Protein AF-B1X4R6-F1 (afdb_monomer)

Solvent-accessible surface area (backbone atoms only — not comparable to full-atom values): 11797 Å² total; per-residue (Å²): 131,86,62,62,45,78,40,44,34,34,35,41,40,37,15,41,37,96,53,34,68,61,47,52,52,57,42,52,57,55,50,52,52,49,52,51,55,51,39,45,76,71,64,31,86,80,83,61,96,80,35,69,47,67,29,65,46,23,44,30,76,52,68,88,94,47,81,39,87,50,54,28,42,27,30,32,41,35,37,61,45,63,35,64,75,70,57,70,70,55,53,49,54,53,54,53,51,50,53,52,52,45,52,50,51,27,50,72,59,57,51,55,84,81,47,101,57,42,60,31,43,38,46,72,45,69,37,37,51,46,72,54,79,44,85,50,100,89,50,48,29,49,31,83,57,56,83,75,34,49,64,50,26,46,29,44,31,72,67,41,46,79,41,58,45,61,92,67,82,44,40,33,40,62,47,38,58,49,42,61,72,75,4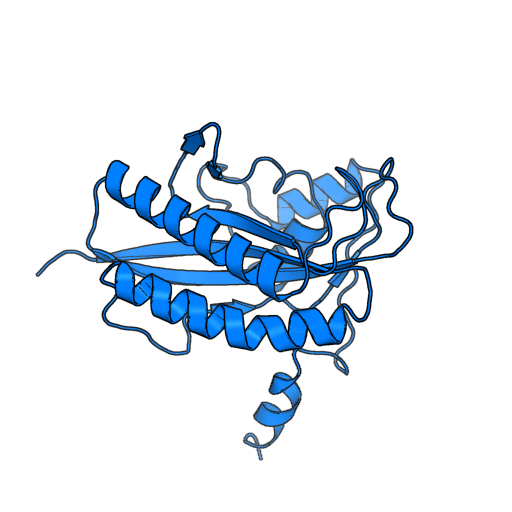5,95,59,75,78,49,39,72,52,59,86,94,55,51,65,77,66,64,66,69,68,62,77,80,78,125

Foldseek 3Di:
DFDKDKFKWKKKKKAWDDDQLVLVLVVVVVVLVLVVVLLVVLPQPDDDPPFKDKFFWWWFQADPPFPEDTTMTMIMIMGIGIDGDDDLVSLVVSVLVVVVSVVVSQVVLPFDCPDPRYGGRMDMDTQARGQRQDDDPRDGPNPPCCLQDLSNLVNVCRRPQQDQRRPPRDGSVVSNVVNVVPDPTDHIGGDDPVRGNPCVVVVVPPPD

Sequence (208 aa):
MTRCINFTLGISLGSNIDNPLQTLSGLRVLLSEELSSWSYSIGCNEWETKQLHWSPLFYTDPIPGTSCKYPYLNAIVIMIISEPLKSVSTQICQAENLLIRLRALESLFGRRRLSHWGSRTLDLDLLWYGSLQLNSPTLIIPHPSILKRSFVLGPLVAILPQFILPGKGKGVYKLLKTLLRTSSTSPPKPLHNSCKWPESVLLCTFCG

Secondary structure (DSSP, 8-state):
---EEEEEEEEEEEE-SS-HHHHHHHHHHHHHHHHHHHHHHTT-----TT-EEEPPPEEEPPPTTSS--SPEEEEEEEEEEEEE---HHHHHHHHHHHHHHHHHHHHHTT----STTS--S-EEEEEEETT--EE-SS-EES-GGGGG-HHHHHHHHHH-TTPBPTTT--BHHHHHHHHHHHS-PPPPEEPPGGGS-GGGGGGGGS--

Nearest PDB structures (foldseek):
  1cbk-assembly1_B  TM=7.558E-01  e=1.110E-12  Haemophilus influenzae
  4ad6-assembly1_A  TM=7.464E-01  e=3.920E-12  Staphylococcus aureus
  8sk1-assembly2_B  TM=7.559E-01  e=5.723E-12  Bacillus anthracis
  4cyu-assembly1_A  TM=7.420E-01  e=8.900E-12  Staphylococcus aureus
  4cyu-assembly2_B  TM=7.338E-01  e=1.220E-11  Staphylococcus aureus

Organism: Paulinella chromatophora (NCBI:txid39717)

InterPro domains:
  IPR000550 7,8-Dihydro-6-hydroxymethylpterin-pyrophosphokinase, HPPK [PF01288] (11-160)
  IPR000550 7,8-Dihydro-6-hydroxymethylpterin-pyrophosphokinase, HPPK [PS00794] (116-127)
  IPR000550 7,8-Dihydro-6-hydroxymethylpterin-pyrophosphokinase, HPPK [TIGR01498] (48-161)
  IPR000550 7,8-Dihydro-6-hydroxymethylpterin-pyrophosphokinase, HPPK [cd00483] (11-159)
  IPR035907 7,8-Dihydro-6-hydroxymethylpterin-pyrophosphokinase HPPK superfamily [G3DSA:3.30.70.560] (8-200)
  IPR035907 7,8-Dihydro-6-hydroxymethylpterin-pyrophosphokinase HPPK superfamily [SSF55083] (9-179)

Radius of gyration: 17.13 Å; Cα contacts (8 Å, |Δi|>4): 342; chains: 1; bounding box: 36×52×50 Å

Mean predicted aligned error: 7.31 Å

Structure (mmCIF, N/CA/C/O backbone):
data_AF-B1X4R6-F1
#
_entry.id   AF-B1X4R6-F1
#
loop_
_atom_site.group_PDB
_atom_site.id
_atom_site.type_symbol
_atom_site.label_atom_id
_atom_site.label_alt_id
_atom_site.label_comp_id
_atom_site.label_asym_id
_atom_site.label_entity_id
_atom_site.label_seq_id
_atom_site.pdbx_PDB_ins_code
_atom_site.Cartn_x
_atom_site.Cartn_y
_atom_site.Cartn_z
_atom_site.occupancy
_atom_site.B_iso_or_equiv
_atom_site.auth_seq_id
_atom_site.auth_comp_id
_atom_site.auth_asym_id
_atom_site.auth_atom_id
_atom_site.pdbx_PDB_model_num
ATOM 1 N N . MET A 1 1 ? -16.857 -4.620 28.257 1.00 51.81 1 MET A N 1
ATOM 2 C CA . MET A 1 1 ? -16.250 -5.114 27.002 1.00 51.81 1 MET A CA 1
ATOM 3 C C . MET A 1 1 ? -15.988 -3.918 26.107 1.00 51.81 1 MET A C 1
ATOM 5 O O . MET A 1 1 ? -16.928 -3.192 25.804 1.00 51.81 1 MET A O 1
ATOM 9 N N . THR A 1 2 ? -14.731 -3.654 25.758 1.00 61.56 2 THR A N 1
ATOM 10 C CA . THR A 1 2 ? -14.378 -2.568 24.834 1.00 61.56 2 THR A CA 1
ATOM 11 C C . THR A 1 2 ? -14.916 -2.912 23.448 1.00 61.56 2 THR A C 1
ATOM 13 O O . THR A 1 2 ? -14.666 -4.004 22.948 1.00 61.56 2 THR A O 1
ATOM 16 N N . ARG A 1 3 ? -15.701 -2.018 22.839 1.00 70.12 3 ARG A N 1
ATOM 17 C CA . ARG A 1 3 ? -16.269 -2.247 21.505 1.00 70.12 3 ARG A CA 1
ATOM 18 C C . ARG A 1 3 ? -15.160 -2.120 20.456 1.00 70.12 3 ARG A C 1
ATOM 20 O O . ARG A 1 3 ? -14.660 -1.017 20.234 1.00 70.12 3 ARG A O 1
ATOM 27 N N . CYS A 1 4 ? -14.794 -3.232 19.827 1.00 71.69 4 CYS A N 1
ATOM 28 C CA . CYS A 1 4 ? -13.907 -3.232 18.666 1.00 71.69 4 CYS A CA 1
ATOM 29 C C . CYS A 1 4 ? -14.671 -2.841 17.395 1.00 71.69 4 CYS A C 1
ATOM 31 O O . CYS A 1 4 ? -15.881 -3.065 17.279 1.00 71.69 4 CYS A O 1
ATOM 33 N N . ILE A 1 5 ? -13.955 -2.242 16.448 1.00 75.19 5 ILE A N 1
ATOM 34 C CA . ILE A 1 5 ? -14.431 -1.948 15.100 1.00 75.19 5 ILE A CA 1
ATOM 35 C C . ILE A 1 5 ? -13.550 -2.667 14.083 1.00 75.19 5 ILE A C 1
ATOM 37 O O . ILE A 1 5 ? -12.327 -2.669 14.201 1.00 75.19 5 ILE A O 1
ATOM 41 N N . ASN A 1 6 ? -14.189 -3.245 13.066 1.00 81.94 6 ASN A N 1
ATOM 42 C CA . ASN A 1 6 ? -13.486 -3.806 11.922 1.00 81.94 6 ASN A CA 1
ATOM 43 C C . ASN A 1 6 ? -13.332 -2.730 10.853 1.00 81.94 6 ASN A C 1
ATOM 45 O O . ASN A 1 6 ? -14.320 -2.127 10.424 1.00 81.94 6 ASN A O 1
ATOM 49 N N . PHE A 1 7 ? -12.113 -2.520 10.379 1.00 84.94 7 PHE A N 1
ATOM 50 C CA . PHE A 1 7 ? -11.859 -1.695 9.208 1.00 84.94 7 PHE A CA 1
ATOM 51 C C . PHE A 1 7 ? -10.728 -2.272 8.368 1.00 84.94 7 PHE A C 1
ATOM 53 O O . PHE A 1 7 ? -10.090 -3.255 8.733 1.00 84.94 7 PHE A O 1
ATOM 60 N N . THR A 1 8 ? -10.505 -1.680 7.199 1.00 90.50 8 THR A N 1
ATOM 61 C CA . THR A 1 8 ? -9.431 -2.104 6.303 1.00 90.50 8 THR A CA 1
ATOM 62 C C . THR A 1 8 ? -8.413 -1.001 6.116 1.00 90.50 8 THR A C 1
ATOM 64 O O . THR A 1 8 ? -8.763 0.181 6.113 1.00 90.50 8 THR A O 1
ATOM 67 N N . LEU A 1 9 ? -7.167 -1.387 5.887 1.00 93.25 9 LEU A N 1
ATOM 68 C CA . LEU A 1 9 ? -6.184 -0.534 5.233 1.00 93.25 9 LEU A CA 1
ATOM 69 C C . LEU A 1 9 ? -5.716 -1.188 3.936 1.00 93.25 9 LEU A C 1
ATOM 71 O O . LEU A 1 9 ? -5.849 -2.400 3.754 1.00 93.25 9 LEU A O 1
ATOM 75 N N . GLY A 1 10 ? -5.191 -0.374 3.029 1.00 95.25 10 GLY A N 1
ATOM 76 C CA . GLY A 1 10 ? -4.679 -0.837 1.746 1.00 95.25 10 GLY A CA 1
ATOM 77 C C . GLY A 1 10 ? -3.315 -0.251 1.459 1.00 95.25 10 GLY A C 1
ATOM 78 O O . GLY A 1 10 ? -3.113 0.949 1.642 1.00 95.25 10 GLY A O 1
ATOM 79 N N . ILE A 1 11 ? -2.400 -1.086 0.983 1.00 97.25 11 ILE A N 1
ATOM 80 C CA . ILE A 1 11 ? -1.043 -0.691 0.606 1.00 97.25 11 ILE A CA 1
ATOM 81 C C . ILE A 1 11 ? -0.807 -1.148 -0.831 1.00 97.25 11 ILE A C 1
ATOM 83 O O . ILE A 1 11 ? -1.032 -2.319 -1.147 1.00 97.25 11 ILE A O 1
ATOM 87 N N . SER A 1 12 ? -0.363 -0.245 -1.706 1.00 96.62 12 SER A N 1
ATOM 88 C CA . SER A 1 12 ? 0.166 -0.644 -3.016 1.00 96.62 12 SER A CA 1
ATOM 89 C C . SER A 1 12 ? 1.667 -0.843 -2.957 1.00 96.62 12 SER A C 1
ATOM 91 O O . SER A 1 12 ? 2.371 -0.093 -2.284 1.00 96.62 12 SER A O 1
ATOM 93 N N . LEU A 1 13 ? 2.132 -1.832 -3.711 1.00 95.56 13 LEU A N 1
ATOM 94 C CA . LEU A 1 13 ? 3.530 -2.197 -3.861 1.00 95.56 13 LEU A CA 1
ATOM 95 C C . LEU A 1 13 ? 3.902 -2.083 -5.338 1.00 95.56 13 LEU A C 1
ATOM 97 O O . LEU A 1 13 ? 3.149 -2.573 -6.183 1.00 95.56 13 LEU A O 1
ATOM 101 N N . GLY A 1 14 ? 5.055 -1.489 -5.636 1.00 94.19 14 GLY A N 1
ATOM 102 C CA . GLY A 1 14 ? 5.560 -1.334 -6.998 1.00 94.19 14 GLY A CA 1
ATOM 103 C C . GLY A 1 14 ? 7.073 -1.521 -7.093 1.00 94.19 14 GLY A C 1
ATOM 104 O O . GLY A 1 14 ? 7.816 -1.082 -6.219 1.00 94.19 14 GLY A O 1
ATOM 105 N N . SER A 1 15 ? 7.548 -2.163 -8.160 1.00 92.88 15 SER A N 1
ATOM 106 C CA . SER A 1 15 ? 8.981 -2.345 -8.441 1.00 92.88 15 SER A CA 1
ATOM 107 C C . SER A 1 15 ? 9.240 -2.438 -9.947 1.00 92.88 15 SER A C 1
ATOM 109 O O . SER A 1 15 ? 8.428 -3.027 -10.665 1.00 92.88 15 SER A O 1
ATOM 111 N N . ASN A 1 16 ? 10.340 -1.862 -10.449 1.00 90.69 16 ASN A N 1
ATOM 112 C CA . ASN A 1 16 ? 10.656 -1.890 -11.890 1.00 90.69 16 ASN A CA 1
ATOM 113 C C . ASN A 1 16 ? 12.142 -1.946 -12.283 1.00 90.69 16 ASN A C 1
ATOM 115 O O . ASN A 1 16 ? 12.442 -1.927 -13.476 1.00 90.69 16 ASN A O 1
ATOM 119 N N . ILE A 1 17 ? 13.072 -1.982 -11.330 1.00 86.19 17 ILE A N 1
ATOM 120 C CA . ILE A 1 17 ? 14.509 -2.155 -11.603 1.00 86.19 17 ILE A CA 1
ATOM 121 C C . ILE A 1 17 ? 15.081 -3.325 -10.816 1.00 86.19 17 ILE A C 1
ATOM 123 O O . ILE A 1 17 ? 14.439 -3.843 -9.903 1.00 86.19 17 ILE A O 1
ATOM 127 N N . ASP A 1 18 ? 16.286 -3.732 -11.208 1.00 86.69 18 ASP A N 1
ATOM 128 C CA . ASP A 1 18 ? 16.981 -4.918 -10.720 1.00 86.69 18 ASP A CA 1
ATOM 129 C C . ASP A 1 18 ? 16.169 -6.187 -11.029 1.00 86.69 18 ASP A C 1
ATOM 131 O O . ASP A 1 18 ? 16.019 -6.548 -12.197 1.00 86.69 18 ASP A O 1
ATOM 135 N N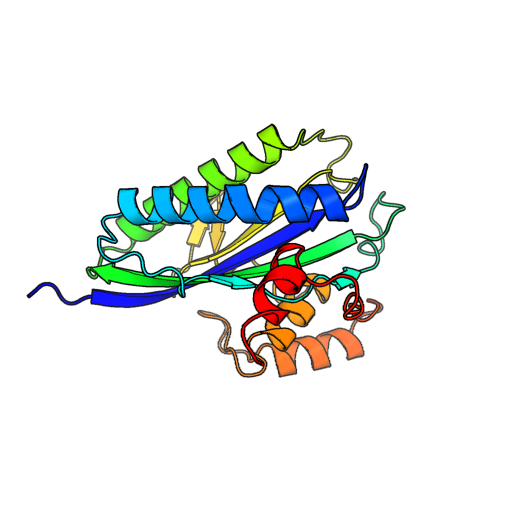 . ASN A 1 19 ? 15.597 -6.842 -10.017 1.00 88.88 19 ASN A N 1
ATOM 136 C CA . ASN A 1 19 ? 14.721 -7.998 -10.189 1.00 88.88 19 ASN A CA 1
ATOM 137 C C . ASN A 1 19 ? 13.383 -7.773 -9.460 1.00 88.88 19 ASN A C 1
ATOM 139 O O . ASN A 1 19 ? 13.236 -8.186 -8.307 1.00 88.88 19 ASN A O 1
ATOM 143 N N . PRO A 1 20 ? 12.385 -7.144 -10.113 1.00 90.94 20 PRO A N 1
ATOM 144 C CA . PRO A 1 20 ? 11.113 -6.804 -9.475 1.00 90.94 20 PRO A CA 1
ATOM 145 C C . PRO A 1 20 ? 10.365 -7.994 -8.872 1.00 90.94 20 PRO A C 1
ATOM 147 O O . PRO A 1 20 ? 9.744 -7.864 -7.818 1.00 90.94 20 PRO A O 1
ATOM 150 N N . 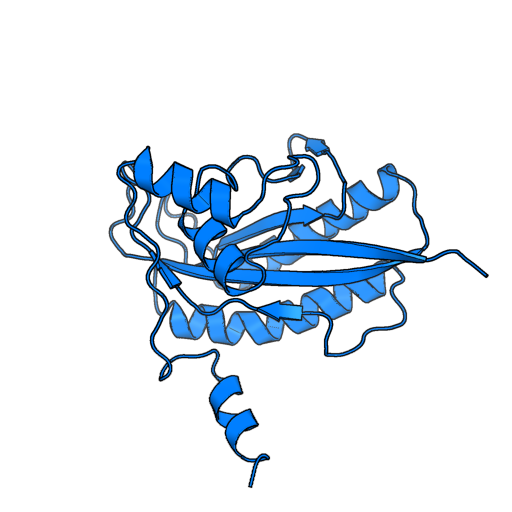LEU A 1 21 ? 10.431 -9.168 -9.511 1.00 90.38 21 LEU A N 1
ATOM 151 C CA . LEU A 1 21 ? 9.755 -10.366 -9.014 1.00 90.38 21 LEU A CA 1
ATOM 152 C C . LEU A 1 21 ? 10.397 -10.855 -7.714 1.00 90.38 21 LEU A C 1
ATOM 154 O O . LEU A 1 21 ? 9.684 -11.143 -6.753 1.00 90.38 21 LEU A O 1
ATOM 158 N N . GLN A 1 22 ? 11.729 -10.916 -7.666 1.00 89.06 22 GLN A N 1
ATOM 159 C CA . GLN A 1 22 ? 12.465 -11.287 -6.458 1.00 89.06 22 GLN A CA 1
ATOM 160 C C . GLN A 1 22 ? 12.264 -10.255 -5.344 1.00 89.06 22 GLN A C 1
ATOM 162 O O . GLN A 1 22 ? 11.996 -10.640 -4.207 1.00 89.06 22 GLN A O 1
ATOM 167 N N . THR A 1 23 ? 12.311 -8.961 -5.675 1.00 91.50 23 THR A N 1
ATOM 168 C CA . THR A 1 23 ? 12.069 -7.865 -4.729 1.00 91.50 23 THR A CA 1
ATOM 169 C C . THR A 1 23 ? 10.697 -7.980 -4.080 1.00 91.50 23 THR A C 1
ATOM 171 O O . THR A 1 23 ? 10.601 -8.020 -2.856 1.00 91.50 23 THR A O 1
ATOM 174 N N . LEU A 1 24 ? 9.629 -8.089 -4.878 1.00 92.38 24 LEU A N 1
ATOM 175 C CA . LEU A 1 24 ? 8.273 -8.188 -4.338 1.00 92.38 24 LEU A CA 1
ATOM 176 C C . LEU A 1 24 ? 8.066 -9.496 -3.566 1.00 92.38 24 LEU A C 1
ATOM 178 O O . LEU A 1 24 ? 7.422 -9.489 -2.520 1.00 92.38 24 LEU A O 1
ATOM 182 N N . SER A 1 25 ? 8.656 -10.601 -4.028 1.00 89.44 25 SER A N 1
ATOM 183 C CA . SER A 1 25 ? 8.591 -11.890 -3.330 1.00 89.44 25 SER A CA 1
ATOM 184 C C . SER A 1 25 ? 9.235 -11.841 -1.944 1.00 89.44 25 SER A C 1
ATOM 186 O O . SER A 1 25 ? 8.613 -12.278 -0.979 1.00 89.44 25 SER A O 1
ATOM 188 N N . GLY A 1 26 ? 10.438 -11.270 -1.824 1.00 90.31 26 GLY A N 1
ATOM 189 C CA . GLY A 1 26 ? 11.102 -11.085 -0.529 1.00 90.31 26 GLY A CA 1
ATOM 190 C C . GLY A 1 26 ? 10.369 -10.082 0.363 1.00 90.31 26 GLY A C 1
ATOM 191 O O . GLY A 1 26 ? 10.215 -10.303 1.562 1.00 90.31 26 GLY A O 1
ATOM 192 N N . LEU A 1 27 ? 9.844 -9.007 -0.230 1.00 93.81 27 LEU A N 1
ATOM 193 C CA . LEU A 1 27 ? 9.068 -8.004 0.491 1.00 93.81 27 LEU A CA 1
ATOM 194 C C . LEU A 1 27 ? 7.791 -8.571 1.098 1.00 93.81 27 LEU A C 1
ATOM 196 O O . LEU A 1 27 ? 7.414 -8.138 2.177 1.00 93.81 27 LEU A O 1
ATOM 200 N N . ARG A 1 28 ? 7.106 -9.508 0.436 1.00 91.62 28 ARG A N 1
ATOM 201 C CA . ARG A 1 28 ? 5.856 -10.086 0.953 1.00 91.62 28 ARG A CA 1
ATOM 202 C C . ARG A 1 28 ? 6.029 -10.651 2.363 1.00 91.62 28 ARG A C 1
ATOM 204 O O . ARG A 1 28 ? 5.176 -10.397 3.212 1.00 91.62 28 ARG A O 1
ATOM 211 N N . VAL A 1 29 ? 7.115 -11.385 2.600 1.00 89.56 29 VAL A N 1
ATOM 212 C CA . VAL A 1 29 ? 7.423 -11.989 3.905 1.00 89.56 29 VAL A CA 1
ATOM 213 C C . VAL A 1 29 ? 7.675 -10.887 4.934 1.00 89.56 29 VAL A C 1
ATOM 215 O O . VAL A 1 29 ? 6.935 -10.779 5.909 1.00 89.56 29 VAL A O 1
ATOM 218 N N . LEU A 1 30 ? 8.621 -9.988 4.645 1.00 93.12 30 LEU A N 1
ATOM 219 C CA . LEU A 1 30 ? 9.002 -8.904 5.557 1.00 93.12 30 LEU A CA 1
ATOM 220 C C . LEU A 1 30 ? 7.856 -7.923 5.839 1.00 93.12 30 LEU A C 1
ATOM 222 O O . LEU A 1 30 ? 7.682 -7.481 6.967 1.00 93.12 30 LEU A O 1
ATOM 226 N N . LEU A 1 31 ? 7.039 -7.593 4.837 1.00 94.88 31 LEU A N 1
ATOM 227 C CA . LEU A 1 31 ? 5.876 -6.725 5.016 1.00 94.88 31 LEU A CA 1
ATOM 228 C C . LEU A 1 31 ? 4.798 -7.410 5.859 1.00 94.88 31 LEU A C 1
ATOM 230 O O . LEU A 1 31 ? 4.129 -6.736 6.633 1.00 94.88 31 LEU A O 1
ATOM 234 N N . SER A 1 32 ? 4.622 -8.727 5.735 1.00 92.19 32 SER A N 1
ATOM 235 C CA . SER A 1 32 ? 3.659 -9.457 6.569 1.00 92.19 32 SER A CA 1
ATOM 236 C C . SER A 1 32 ? 4.078 -9.445 8.041 1.00 92.19 32 SER A C 1
ATOM 238 O O . SER A 1 32 ? 3.245 -9.185 8.910 1.00 92.19 32 SER A O 1
ATOM 240 N N . GLU A 1 33 ? 5.368 -9.653 8.316 1.00 91.62 33 GLU A N 1
ATOM 241 C CA . GLU A 1 33 ? 5.946 -9.544 9.662 1.00 91.62 33 GLU A CA 1
ATOM 242 C C . GLU A 1 33 ? 5.849 -8.113 10.206 1.00 91.62 33 GLU A C 1
ATOM 244 O O . GLU A 1 33 ? 5.425 -7.905 11.343 1.00 91.62 33 GLU A O 1
ATOM 249 N N . GLU A 1 34 ? 6.162 -7.113 9.380 1.00 94.25 34 GLU A N 1
ATOM 250 C CA . GLU A 1 34 ? 6.095 -5.704 9.770 1.00 94.25 34 GLU A CA 1
ATOM 251 C C . GLU A 1 34 ? 4.659 -5.265 10.078 1.00 94.25 34 GLU A C 1
ATOM 253 O O . GLU A 1 34 ? 4.431 -4.560 11.060 1.00 94.25 34 GLU A O 1
ATOM 258 N N . LEU A 1 35 ? 3.672 -5.706 9.288 1.00 93.06 35 LEU A N 1
ATOM 259 C CA . LEU A 1 35 ? 2.258 -5.425 9.549 1.00 93.06 35 LEU A CA 1
ATOM 260 C C . LEU A 1 35 ? 1.764 -6.104 10.829 1.00 93.06 35 LEU A C 1
ATOM 262 O O . LEU A 1 35 ? 0.988 -5.489 11.557 1.00 93.06 35 LEU A O 1
ATOM 266 N N . SER A 1 36 ? 2.247 -7.312 11.135 1.00 89.94 36 SER A N 1
ATOM 267 C CA . SER A 1 36 ? 1.957 -7.998 12.401 1.00 89.94 36 SER A CA 1
ATOM 268 C C . SER A 1 36 ? 2.567 -7.272 13.602 1.00 89.94 36 SER A C 1
ATOM 270 O O . SER A 1 36 ? 1.883 -6.978 14.585 1.00 89.94 36 SER A O 1
ATOM 272 N N . SER A 1 37 ? 3.841 -6.892 13.505 1.00 91.50 37 SER A N 1
ATOM 273 C CA . SER A 1 37 ? 4.532 -6.108 14.534 1.00 91.50 37 SER A CA 1
ATOM 274 C C . SER A 1 37 ? 3.850 -4.755 14.762 1.00 91.50 37 SER A C 1
ATOM 276 O O . SER A 1 37 ? 3.580 -4.349 15.898 1.00 91.50 37 SER A O 1
ATOM 278 N N . TRP A 1 38 ? 3.494 -4.065 13.678 1.00 92.88 38 TRP A N 1
ATOM 279 C CA . TRP A 1 38 ? 2.772 -2.802 13.735 1.00 92.88 38 TRP A CA 1
ATOM 280 C C . TRP A 1 38 ? 1.375 -2.964 14.349 1.00 92.88 38 TRP A C 1
ATOM 282 O O . TRP A 1 38 ? 1.026 -2.177 15.233 1.00 92.88 38 TRP A O 1
ATOM 292 N N . SER A 1 39 ? 0.600 -3.985 13.968 1.00 88.44 39 SER A N 1
ATOM 293 C CA . SER A 1 39 ? -0.742 -4.207 14.525 1.00 88.44 39 SER A CA 1
ATOM 294 C C . SER A 1 39 ? -0.692 -4.482 16.028 1.00 88.44 39 SER A C 1
ATOM 296 O O . SER A 1 39 ? -1.513 -3.963 16.788 1.00 88.44 39 SER A O 1
ATOM 298 N N . TYR A 1 40 ? 0.313 -5.233 16.483 1.00 87.19 40 TYR A N 1
ATOM 299 C CA . TYR A 1 40 ? 0.534 -5.466 17.907 1.00 87.19 40 TYR A CA 1
ATOM 300 C C . TYR A 1 40 ? 0.882 -4.165 18.643 1.00 87.19 40 TYR A C 1
ATOM 302 O O . TYR A 1 40 ? 0.322 -3.878 19.700 1.00 87.19 40 TYR A O 1
ATOM 310 N N . SER A 1 41 ? 1.730 -3.314 18.051 1.00 88.50 41 SER A N 1
ATOM 311 C CA . SER A 1 41 ? 2.115 -2.020 18.644 1.00 88.50 41 SER A CA 1
ATOM 312 C C . SER A 1 41 ? 0.943 -1.057 18.845 1.00 88.50 41 SER A C 1
ATOM 314 O O . SER A 1 41 ? 1.015 -0.147 19.669 1.00 88.50 41 SER A O 1
ATOM 316 N N . ILE A 1 42 ? -0.154 -1.275 18.118 1.00 85.31 42 ILE A N 1
ATOM 317 C CA . ILE A 1 42 ? -1.382 -0.506 18.265 1.00 85.31 42 ILE A CA 1
ATOM 318 C C . ILE A 1 42 ? -2.444 -1.230 19.105 1.00 85.31 42 ILE A C 1
ATOM 320 O O . ILE A 1 42 ? -3.567 -0.753 19.195 1.00 85.31 42 ILE A O 1
ATOM 324 N N . GLY A 1 43 ? -2.128 -2.347 19.759 1.00 79.25 43 GLY A N 1
ATOM 325 C CA . GLY A 1 43 ? -3.054 -3.054 20.650 1.00 79.25 43 GLY A CA 1
ATOM 326 C C . GLY A 1 43 ? -4.077 -3.940 19.936 1.00 79.25 43 GLY A C 1
ATOM 327 O O . GLY A 1 43 ? -5.132 -4.228 20.505 1.00 79.25 43 GLY A O 1
ATOM 328 N N . CYS A 1 44 ? -3.792 -4.370 18.702 1.00 75.19 44 CYS A N 1
ATOM 329 C CA . CYS A 1 44 ? -4.490 -5.506 18.100 1.00 75.19 44 CYS A CA 1
ATOM 330 C C . CYS A 1 44 ? -3.887 -6.7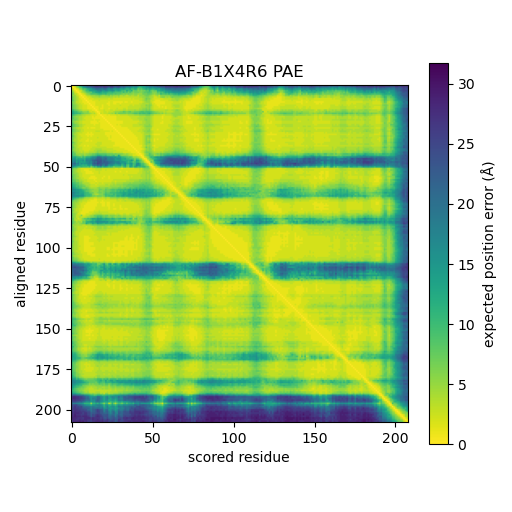91 18.685 1.00 75.19 44 CYS A C 1
ATOM 332 O O . CYS A 1 44 ? -2.823 -7.231 18.253 1.00 75.19 44 CYS A O 1
ATOM 334 N N . ASN A 1 45 ? -4.548 -7.367 19.692 1.00 65.31 45 ASN A N 1
ATOM 335 C CA . ASN A 1 45 ? -4.037 -8.533 20.427 1.00 65.31 45 ASN A CA 1
ATOM 336 C C . ASN A 1 45 ? -4.438 -9.880 19.794 1.00 65.31 45 ASN A C 1
ATOM 338 O O . ASN A 1 45 ? -3.924 -10.920 20.194 1.00 65.31 45 ASN A O 1
ATOM 342 N N . GLU A 1 46 ? -5.331 -9.863 18.801 1.00 62.00 46 GLU A N 1
ATOM 343 C CA . GLU A 1 46 ? -5.781 -11.038 18.049 1.00 62.00 46 GLU A CA 1
ATOM 344 C C . GLU A 1 46 ? -5.290 -10.927 16.595 1.00 62.00 46 GLU A C 1
ATOM 346 O O . GLU A 1 46 ? -5.974 -10.406 15.710 1.00 62.00 46 GLU A O 1
ATOM 351 N N . TRP A 1 47 ? -4.055 -11.371 16.348 1.00 57.28 47 TRP A N 1
ATOM 352 C CA . TRP A 1 47 ? -3.532 -11.546 14.992 1.00 57.28 47 TRP A CA 1
ATOM 353 C C . TRP A 1 47 ? -3.888 -12.946 14.495 1.00 57.28 47 TRP A C 1
ATOM 355 O O . TRP A 1 47 ? -3.273 -13.933 14.895 1.00 57.28 47 TRP A O 1
ATOM 365 N N . GLU A 1 48 ? -4.867 -13.043 13.599 1.00 55.31 48 GLU A N 1
ATOM 366 C CA . GLU A 1 48 ? -5.094 -14.271 12.840 1.00 55.31 48 GLU A CA 1
ATOM 367 C C . GLU A 1 48 ? -4.390 -14.172 11.482 1.00 55.31 48 GLU A C 1
ATOM 369 O O . GLU A 1 48 ? -4.520 -13.183 10.758 1.00 55.31 48 GLU A O 1
ATOM 374 N N . THR A 1 49 ? -3.692 -15.239 11.087 1.00 50.84 49 THR A N 1
ATOM 375 C CA . THR A 1 49 ? -2.919 -15.376 9.833 1.00 50.84 49 THR A CA 1
ATOM 376 C C . THR A 1 49 ? -3.716 -15.120 8.540 1.00 50.84 49 THR A C 1
ATOM 378 O O . THR A 1 49 ? -3.134 -15.061 7.459 1.00 50.84 49 THR A O 1
ATOM 381 N N . LYS A 1 50 ? -5.039 -14.927 8.624 1.00 58.38 50 LYS A N 1
ATOM 382 C CA . LYS A 1 50 ? -5.959 -14.661 7.504 1.00 58.38 50 LYS A CA 1
ATOM 383 C C . LYS A 1 50 ? -6.259 -13.175 7.251 1.00 58.38 50 LYS A C 1
ATOM 385 O O . LYS A 1 50 ? -7.083 -12.877 6.393 1.00 58.38 50 LYS A O 1
ATOM 390 N N . GLN A 1 51 ? -5.616 -12.243 7.956 1.00 76.69 51 GLN A N 1
ATOM 391 C CA . GLN A 1 51 ? -5.934 -10.809 7.856 1.00 76.69 51 GLN A CA 1
ATOM 392 C C . GLN A 1 51 ? -5.369 -10.100 6.609 1.00 76.69 51 GLN A C 1
ATOM 394 O O . GLN A 1 51 ? -5.813 -8.991 6.311 1.00 76.69 51 GLN A O 1
ATOM 399 N N . LEU A 1 52 ? -4.431 -10.708 5.866 1.00 89.50 52 LEU A N 1
ATOM 400 C CA . LEU A 1 52 ? -3.807 -10.114 4.674 1.00 89.50 52 LEU A CA 1
ATOM 401 C C . LEU A 1 52 ? -4.334 -10.727 3.371 1.00 89.50 52 LEU A C 1
ATOM 403 O O . LEU A 1 52 ? -4.124 -11.904 3.077 1.00 89.50 52 LEU A O 1
ATOM 407 N N . HIS A 1 53 ? -4.938 -9.893 2.531 1.00 89.94 53 HIS A N 1
ATOM 408 C CA . HIS A 1 53 ? -5.421 -10.257 1.203 1.00 89.94 53 HIS A CA 1
ATOM 409 C C . HIS A 1 53 ? -4.541 -9.619 0.135 1.00 89.94 53 HIS A C 1
ATOM 411 O O . HIS A 1 53 ? -4.526 -8.401 -0.031 1.00 89.94 53 HIS A O 1
ATOM 417 N N . TRP A 1 54 ? -3.822 -10.452 -0.608 1.00 92.31 54 TRP A N 1
ATOM 418 C CA . TRP A 1 54 ? -2.897 -10.015 -1.647 1.00 92.31 54 TRP A CA 1
ATOM 419 C C . TRP A 1 54 ? -3.516 -10.170 -3.033 1.00 92.31 54 TRP A C 1
ATOM 421 O O . TRP A 1 54 ? -4.070 -11.223 -3.353 1.00 92.31 54 TRP A O 1
ATOM 431 N N . SER A 1 55 ? -3.369 -9.161 -3.888 1.00 92.75 55 SER A N 1
ATOM 432 C CA . SER A 1 55 ? -3.698 -9.289 -5.309 1.00 92.75 55 SER A CA 1
ATOM 433 C C . SER A 1 55 ? -2.704 -10.216 -6.003 1.00 92.75 55 SER A C 1
ATOM 435 O O . SER A 1 55 ? -1.583 -10.389 -5.520 1.00 92.75 55 SER A O 1
ATOM 437 N N . PRO A 1 56 ? -3.029 -10.729 -7.198 1.00 91.56 56 PRO A N 1
ATOM 438 C CA . PRO A 1 56 ? -2.002 -11.146 -8.145 1.00 91.56 56 PRO A CA 1
ATOM 439 C C . PRO A 1 56 ? -0.993 -10.017 -8.408 1.00 91.56 56 PRO A C 1
ATOM 441 O O . PRO A 1 56 ? -1.289 -8.837 -8.188 1.00 91.56 56 PRO A O 1
ATOM 444 N N . LEU A 1 57 ? 0.183 -10.379 -8.916 1.00 92.88 57 LEU A N 1
ATOM 445 C CA . LEU A 1 57 ? 1.113 -9.415 -9.496 1.00 92.88 57 LEU A CA 1
ATOM 446 C C . LEU A 1 57 ? 0.586 -8.968 -10.863 1.00 92.88 57 LEU A C 1
ATOM 448 O O . LEU A 1 57 ? 0.047 -9.775 -11.621 1.00 92.88 57 LEU A O 1
ATOM 452 N N . PHE A 1 58 ? 0.759 -7.692 -11.188 1.00 93.19 58 PHE A N 1
ATOM 453 C CA . PHE A 1 58 ? 0.374 -7.118 -12.473 1.00 93.19 58 PHE A CA 1
ATOM 454 C C . PHE A 1 58 ? 1.567 -6.453 -13.144 1.00 93.19 58 PHE A C 1
ATOM 456 O O . PHE A 1 58 ? 2.242 -5.632 -12.528 1.00 93.19 58 PHE A O 1
ATOM 463 N N . TYR A 1 59 ? 1.763 -6.742 -14.429 1.00 93.00 59 TYR A N 1
ATOM 464 C CA . TYR A 1 59 ? 2.582 -5.916 -15.304 1.00 93.00 59 TYR A CA 1
ATOM 465 C C . TYR A 1 59 ? 1.827 -4.659 -15.701 1.00 93.00 59 TYR A C 1
ATOM 467 O O . TYR A 1 59 ? 0.673 -4.717 -16.144 1.00 93.00 59 TYR A O 1
ATOM 475 N N . THR A 1 60 ? 2.497 -3.520 -15.581 1.00 92.38 60 THR A N 1
ATOM 476 C CA . THR A 1 60 ? 1.922 -2.224 -15.936 1.00 92.38 60 THR A CA 1
ATOM 477 C C . THR A 1 60 ? 2.968 -1.331 -16.576 1.00 92.38 60 THR A C 1
ATOM 479 O O . THR A 1 60 ? 4.092 -1.236 -16.079 1.00 92.38 60 THR A O 1
ATOM 482 N N . ASP A 1 61 ? 2.580 -0.635 -17.637 1.00 90.38 61 ASP A N 1
ATOM 483 C CA . ASP A 1 61 ? 3.460 0.330 -18.287 1.00 90.38 61 ASP A CA 1
ATOM 484 C C . ASP A 1 61 ? 3.780 1.505 -17.344 1.00 90.38 61 ASP A C 1
ATOM 486 O O . ASP A 1 61 ? 2.972 1.834 -16.463 1.00 90.38 61 ASP A O 1
ATOM 490 N N . PRO A 1 62 ? 4.941 2.162 -17.513 1.00 86.75 62 PRO A N 1
ATOM 491 C CA . PRO A 1 62 ? 5.228 3.418 -16.836 1.00 86.75 62 PRO A CA 1
ATOM 492 C C . PRO A 1 62 ? 4.141 4.458 -17.100 1.00 86.75 62 PRO A C 1
ATOM 494 O O . PRO A 1 62 ? 3.523 4.487 -18.166 1.00 86.75 62 PRO A O 1
ATOM 497 N N . ILE A 1 63 ? 3.938 5.367 -16.145 1.00 83.19 63 ILE A N 1
ATOM 498 C CA . ILE A 1 63 ? 3.026 6.493 -16.355 1.00 83.19 63 ILE A CA 1
ATOM 499 C C . ILE A 1 63 ? 3.570 7.346 -17.520 1.00 83.19 63 ILE A C 1
ATOM 501 O O . ILE A 1 63 ? 4.748 7.727 -17.481 1.00 83.19 63 ILE A O 1
ATOM 505 N N . PRO A 1 64 ? 2.750 7.675 -18.538 1.00 79.81 64 PRO A N 1
ATOM 506 C CA . PRO A 1 64 ? 3.177 8.528 -19.643 1.00 79.81 64 PRO A CA 1
ATOM 507 C C . PRO A 1 64 ? 3.744 9.867 -19.153 1.00 79.81 64 PRO A C 1
ATOM 509 O O . PRO A 1 64 ? 3.196 10.479 -18.237 1.00 79.81 64 PRO A O 1
ATOM 512 N N . GLY A 1 65 ? 4.841 10.324 -19.763 1.00 78.88 65 GLY A N 1
ATOM 513 C CA . GLY A 1 65 ? 5.524 11.570 -19.382 1.00 78.88 65 GLY A CA 1
ATOM 514 C C . GLY A 1 65 ? 6.521 11.440 -18.224 1.00 78.88 65 GLY A C 1
ATOM 515 O O . GLY A 1 65 ? 7.112 12.438 -17.820 1.00 78.88 65 GLY A O 1
ATOM 516 N N . THR A 1 66 ? 6.742 10.232 -17.696 1.00 77.56 66 THR A N 1
ATOM 517 C CA . THR A 1 66 ? 7.819 9.968 -16.727 1.00 77.56 66 THR A CA 1
ATOM 518 C C . THR A 1 66 ? 9.135 9.616 -17.425 1.00 77.56 66 THR A C 1
ATOM 520 O O . THR A 1 66 ? 9.152 9.197 -18.580 1.00 77.56 66 THR A O 1
ATOM 523 N N . SER A 1 67 ? 10.260 9.756 -16.717 1.00 78.81 67 SER A N 1
ATOM 524 C CA . SER A 1 67 ? 11.587 9.341 -17.207 1.00 78.81 67 SER A CA 1
ATOM 525 C C . SER A 1 67 ? 11.795 7.819 -17.181 1.00 78.81 67 SER A C 1
ATOM 527 O O . SER A 1 67 ? 12.856 7.324 -17.568 1.00 78.81 67 SER A O 1
ATOM 529 N N . CYS A 1 68 ? 10.801 7.066 -16.705 1.00 76.81 68 CYS A N 1
ATOM 530 C CA . CYS A 1 68 ? 10.877 5.631 -16.520 1.00 76.81 68 CYS A CA 1
ATOM 531 C C . CYS A 1 68 ? 10.705 4.872 -17.844 1.00 76.81 68 CYS A C 1
ATOM 533 O O . CYS A 1 68 ? 9.690 5.003 -18.523 1.00 76.81 68 CYS A O 1
ATOM 535 N N . LYS A 1 69 ? 11.685 4.020 -18.170 1.00 75.88 69 LYS A N 1
ATOM 536 C CA . LYS A 1 69 ? 11.716 3.238 -19.418 1.00 75.88 69 LYS A CA 1
ATOM 537 C C . LYS A 1 69 ? 11.220 1.795 -19.279 1.00 75.88 69 LYS A C 1
ATOM 539 O O . LYS A 1 69 ? 10.936 1.169 -20.292 1.00 75.88 69 LYS A O 1
ATOM 544 N N . TYR A 1 70 ? 11.127 1.267 -18.056 1.00 85.12 70 TYR A N 1
ATOM 545 C CA . TYR A 1 70 ? 10.837 -0.150 -17.808 1.00 85.12 70 TYR A CA 1
ATOM 546 C C . TYR A 1 70 ? 9.471 -0.348 -17.149 1.00 85.12 70 TYR A C 1
ATOM 548 O O . TYR A 1 70 ? 9.136 0.422 -16.244 1.00 85.12 70 TYR A O 1
ATOM 556 N N . PRO A 1 71 ? 8.698 -1.369 -17.560 1.00 90.12 71 PRO A N 1
ATOM 557 C CA . PRO A 1 71 ? 7.417 -1.680 -16.940 1.00 90.12 71 PRO A CA 1
ATOM 558 C C . PRO A 1 71 ? 7.585 -2.047 -15.464 1.00 90.12 71 PRO A C 1
ATOM 560 O O . PRO A 1 71 ? 8.615 -2.569 -15.042 1.00 90.12 71 PRO A O 1
ATOM 563 N N . TYR A 1 72 ? 6.536 -1.792 -14.691 1.00 92.75 72 TYR A N 1
ATOM 564 C CA . TYR A 1 72 ? 6.468 -2.136 -13.277 1.00 92.75 72 TYR A CA 1
ATOM 565 C C . TYR A 1 72 ? 5.794 -3.491 -13.084 1.00 92.75 72 TYR A C 1
ATOM 567 O O . TYR A 1 72 ? 4.873 -3.851 -13.824 1.00 92.75 72 TYR A O 1
ATOM 575 N N . LEU A 1 73 ? 6.201 -4.188 -12.026 1.00 93.94 73 LEU A N 1
ATOM 576 C CA . LEU A 1 73 ? 5.325 -5.105 -11.314 1.00 93.94 73 LEU A CA 1
ATOM 577 C C . LEU A 1 73 ? 4.635 -4.346 -10.186 1.00 93.94 73 LEU A C 1
ATOM 579 O O . LEU A 1 73 ? 5.297 -3.689 -9.384 1.00 93.94 73 LEU A O 1
ATOM 583 N N . ASN A 1 74 ? 3.310 -4.451 -10.135 1.00 95.19 74 ASN A N 1
ATOM 584 C CA . ASN A 1 74 ? 2.479 -3.855 -9.099 1.00 95.19 74 ASN A CA 1
ATOM 585 C C . ASN A 1 74 ? 1.589 -4.900 -8.428 1.00 95.19 74 ASN A C 1
ATOM 587 O O . ASN A 1 74 ? 1.119 -5.844 -9.068 1.00 95.19 74 ASN A O 1
ATOM 591 N N . ALA A 1 75 ? 1.315 -4.695 -7.146 1.00 95.31 75 ALA A N 1
ATOM 592 C CA . ALA A 1 75 ? 0.318 -5.443 -6.394 1.00 95.31 75 ALA A CA 1
ATOM 593 C C . ALA A 1 75 ? -0.298 -4.576 -5.297 1.00 95.31 75 ALA A C 1
ATOM 595 O O . ALA A 1 75 ? 0.166 -3.471 -5.012 1.00 95.31 75 ALA A O 1
ATOM 596 N N . ILE A 1 76 ? -1.355 -5.093 -4.679 1.00 95.38 76 ILE A N 1
ATOM 597 C CA . ILE A 1 76 ? -1.962 -4.520 -3.485 1.00 95.38 76 ILE A CA 1
ATOM 598 C C . ILE A 1 76 ? -2.084 -5.588 -2.414 1.00 95.38 76 ILE A C 1
ATOM 600 O O . ILE A 1 76 ? -2.444 -6.730 -2.702 1.00 95.38 76 ILE A O 1
ATOM 604 N N . VAL A 1 77 ? -1.831 -5.177 -1.175 1.00 94.81 77 VAL A N 1
ATOM 605 C CA . VAL A 1 77 ? -2.245 -5.909 0.016 1.00 94.81 77 VAL A CA 1
ATOM 606 C C . VAL A 1 77 ? -3.321 -5.115 0.747 1.00 94.81 77 VAL A C 1
ATOM 608 O O . VAL A 1 77 ? -3.207 -3.902 0.939 1.00 94.81 77 VAL A O 1
ATOM 611 N N . ILE A 1 78 ? -4.389 -5.806 1.124 1.00 93.25 78 ILE A N 1
ATOM 612 C CA . ILE A 1 78 ? -5.439 -5.295 1.998 1.00 93.25 78 ILE A CA 1
ATOM 613 C C . ILE A 1 78 ? -5.297 -6.008 3.328 1.00 93.25 78 ILE A C 1
ATOM 615 O O . ILE A 1 78 ? -5.245 -7.235 3.362 1.00 93.25 78 ILE A O 1
ATOM 619 N N . MET A 1 79 ? -5.267 -5.238 4.407 1.00 91.25 79 MET A N 1
ATOM 620 C CA . MET A 1 79 ? -5.306 -5.779 5.755 1.00 91.25 79 MET A CA 1
ATOM 621 C C . MET A 1 79 ? -6.662 -5.479 6.386 1.00 91.25 79 MET A C 1
ATOM 623 O O . MET A 1 79 ? -7.114 -4.332 6.347 1.00 91.25 79 MET A O 1
ATOM 627 N N . ILE A 1 80 ? -7.297 -6.495 6.971 1.00 88.19 80 ILE A N 1
ATOM 628 C CA . ILE A 1 80 ? -8.459 -6.332 7.852 1.00 88.19 80 ILE A CA 1
ATOM 629 C C . ILE A 1 80 ? -7.945 -6.192 9.283 1.00 88.19 80 ILE A C 1
ATOM 631 O O . ILE A 1 80 ? -7.207 -7.046 9.762 1.00 88.19 80 ILE A O 1
ATOM 635 N N . ILE A 1 81 ? -8.340 -5.116 9.956 1.00 81.69 81 ILE A N 1
ATOM 636 C CA . ILE A 1 81 ? -7.961 -4.806 11.334 1.00 81.69 81 ILE A CA 1
ATOM 637 C C . ILE A 1 81 ? -9.217 -4.835 12.194 1.00 81.69 81 ILE A C 1
ATOM 639 O O . ILE A 1 81 ? -10.234 -4.250 11.817 1.00 81.69 81 ILE A O 1
ATOM 643 N N . SER A 1 82 ? -9.110 -5.478 13.353 1.00 80.81 82 SER A N 1
ATOM 644 C CA . SER A 1 82 ? -10.066 -5.376 14.452 1.00 80.81 82 SER A CA 1
ATOM 645 C C . SER A 1 82 ? -9.359 -4.712 15.627 1.00 80.81 82 SER A C 1
ATOM 647 O O . SER A 1 82 ? -8.445 -5.293 16.210 1.00 80.81 82 SER A O 1
ATOM 649 N N . GLU A 1 83 ? -9.743 -3.482 15.961 1.00 75.25 83 GLU A N 1
ATOM 650 C CA . GLU A 1 83 ? -9.173 -2.774 17.111 1.00 75.25 83 GLU A CA 1
ATOM 651 C C . GLU A 1 83 ? -10.237 -2.019 17.917 1.00 75.25 83 GLU A C 1
ATOM 653 O O . GLU A 1 83 ? -11.324 -1.734 17.399 1.00 75.25 83 GLU A O 1
ATOM 658 N N . PRO A 1 84 ? -9.950 -1.672 19.187 1.00 74.00 84 PRO A N 1
ATOM 659 C CA . PRO A 1 84 ? -10.803 -0.790 19.972 1.00 74.00 84 PRO A CA 1
ATOM 660 C C . PRO A 1 84 ? -11.107 0.519 19.245 1.00 74.00 84 PRO A C 1
ATOM 662 O O . PRO A 1 84 ? -10.229 1.097 18.604 1.00 74.00 84 PRO A O 1
ATOM 665 N N . LEU A 1 85 ? -12.329 1.030 19.408 1.00 70.88 85 LEU A N 1
ATOM 666 C CA . LEU A 1 85 ? -12.669 2.367 18.930 1.00 70.88 85 LEU A CA 1
ATOM 667 C C . LEU A 1 85 ? -11.721 3.408 19.553 1.00 70.88 85 LEU A C 1
ATOM 669 O O . LEU A 1 85 ? -11.666 3.561 20.774 1.00 70.88 85 LEU A O 1
ATOM 673 N N . LYS A 1 86 ? -10.994 4.131 18.702 1.00 80.75 86 LYS A N 1
ATOM 674 C CA . LYS A 1 86 ? -9.996 5.135 19.090 1.00 80.75 86 LYS A CA 1
ATOM 675 C C . LYS A 1 86 ? -10.344 6.513 18.553 1.00 80.75 86 LYS A C 1
ATOM 677 O O . LYS A 1 86 ? -11.058 6.645 17.556 1.00 80.75 86 LYS A O 1
ATOM 682 N N . SER A 1 87 ? -9.800 7.543 19.198 1.00 89.06 87 SER A N 1
ATOM 683 C CA . SER A 1 87 ? -9.919 8.917 18.714 1.00 89.06 87 SER A CA 1
ATOM 684 C C . SER A 1 87 ? -9.273 9.073 17.333 1.00 89.06 87 SER A C 1
ATOM 686 O O . SER A 1 87 ? -8.370 8.327 16.946 1.00 89.06 87 SER A O 1
ATOM 688 N N . VAL A 1 88 ? -9.713 10.092 16.594 1.00 90.88 88 VAL A N 1
ATOM 689 C CA . VAL A 1 88 ? -9.136 10.430 15.285 1.00 90.88 88 VAL A CA 1
ATOM 690 C C . VAL A 1 88 ? -7.645 10.763 15.402 1.00 90.88 88 VAL A C 1
ATOM 692 O O . VAL A 1 88 ? -6.866 10.357 14.547 1.00 90.88 88 VAL A O 1
ATOM 695 N N . SER A 1 89 ? -7.223 11.445 16.473 1.00 93.94 89 SER A N 1
ATOM 696 C CA . SER A 1 89 ? -5.808 11.762 16.699 1.00 93.94 89 SER A CA 1
ATOM 697 C C . SER A 1 89 ? -4.949 10.504 16.833 1.00 93.94 89 SER A C 1
ATOM 699 O O . SER A 1 89 ? -3.883 10.431 16.228 1.00 93.94 89 SER A O 1
ATOM 701 N N . THR A 1 90 ? -5.431 9.483 17.546 1.00 92.31 90 THR A N 1
ATOM 702 C CA . THR A 1 90 ? -4.732 8.199 17.649 1.00 92.31 90 THR A CA 1
ATOM 703 C C . THR A 1 90 ? -4.639 7.510 16.287 1.00 92.31 90 THR A C 1
ATOM 705 O O . THR A 1 90 ? -3.546 7.090 15.914 1.00 92.31 90 THR A O 1
ATOM 708 N N . GLN A 1 91 ? -5.723 7.483 15.502 1.00 91.94 91 GLN A N 1
ATOM 709 C CA . GLN A 1 91 ? -5.718 6.905 14.147 1.00 91.94 91 GLN A CA 1
ATOM 710 C C . GLN A 1 91 ? -4.693 7.581 13.224 1.00 91.94 91 GLN A C 1
ATOM 712 O O . GLN A 1 91 ? -4.000 6.901 12.468 1.00 91.94 91 GLN A O 1
ATOM 717 N N . ILE A 1 92 ? -4.548 8.907 13.316 1.00 94.88 92 ILE A N 1
ATOM 718 C CA . ILE A 1 92 ? -3.528 9.656 12.567 1.00 94.88 92 ILE A CA 1
ATOM 719 C C . ILE A 1 92 ? -2.125 9.192 12.968 1.00 94.88 92 ILE A C 1
ATOM 721 O O . ILE A 1 92 ? -1.350 8.802 12.095 1.00 94.88 92 ILE A O 1
ATOM 725 N N . CYS A 1 93 ? -1.813 9.148 14.268 1.00 94.94 93 CYS A N 1
ATOM 726 C CA . CYS A 1 93 ? -0.499 8.701 14.740 1.00 94.94 93 CYS A CA 1
ATOM 727 C C . CYS A 1 93 ? -0.184 7.258 14.315 1.00 94.94 93 CYS A C 1
ATOM 729 O O . CYS A 1 93 ? 0.950 6.955 13.946 1.00 94.94 93 CYS A O 1
ATOM 731 N N . GLN A 1 94 ? -1.177 6.365 14.329 1.00 93.81 94 GLN A N 1
ATOM 732 C CA . GLN A 1 94 ? -1.017 4.973 13.893 1.00 93.81 94 GLN A CA 1
ATOM 733 C C . GLN A 1 94 ? -0.715 4.876 12.390 1.00 93.81 94 GLN A C 1
ATOM 735 O O . GLN A 1 94 ? 0.180 4.125 11.994 1.00 93.81 94 GLN A O 1
ATOM 740 N N . ALA A 1 95 ? -1.429 5.643 11.559 1.00 95.19 95 ALA A N 1
ATOM 741 C CA . ALA A 1 95 ? -1.221 5.683 10.113 1.00 95.19 95 ALA A CA 1
ATOM 742 C C . ALA A 1 95 ? 0.137 6.304 9.738 1.00 95.19 95 ALA A C 1
ATOM 744 O O . ALA A 1 95 ? 0.830 5.796 8.855 1.00 95.19 95 ALA A O 1
ATOM 745 N N . GLU A 1 96 ? 0.560 7.362 10.433 1.00 96.56 96 GLU A N 1
ATOM 746 C CA . GLU A 1 96 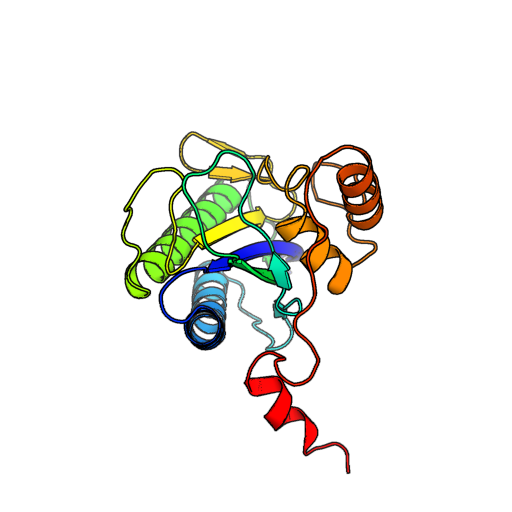? 1.888 7.959 10.252 1.00 96.56 96 GLU A CA 1
ATOM 747 C C . GLU A 1 96 ? 3.008 7.017 10.712 1.00 96.56 96 GLU A C 1
ATOM 749 O O . GLU A 1 96 ? 4.025 6.893 10.027 1.00 96.56 96 GLU A O 1
ATOM 754 N N . ASN A 1 97 ? 2.813 6.291 11.819 1.00 96.44 97 ASN A N 1
ATOM 755 C CA . ASN A 1 97 ? 3.757 5.265 12.258 1.00 96.44 97 ASN A CA 1
ATOM 756 C C . ASN A 1 97 ? 3.905 4.146 11.217 1.00 96.44 97 ASN A C 1
ATOM 758 O O . ASN A 1 97 ? 5.029 3.751 10.903 1.00 96.44 97 ASN A O 1
ATOM 762 N N . LEU A 1 98 ? 2.795 3.686 10.628 1.00 96.69 98 LEU A N 1
ATOM 763 C CA . LEU A 1 98 ? 2.833 2.710 9.540 1.00 96.69 98 LEU A CA 1
ATOM 764 C C . LEU A 1 98 ? 3.610 3.252 8.337 1.00 96.69 98 LEU A C 1
ATOM 766 O O . LEU A 1 98 ? 4.474 2.564 7.805 1.00 96.69 98 LEU A O 1
ATOM 770 N N . LEU A 1 99 ? 3.369 4.504 7.937 1.00 97.31 99 LEU A N 1
ATOM 771 C CA . LEU A 1 99 ? 4.101 5.132 6.835 1.00 97.31 99 LEU A CA 1
ATOM 772 C C . LEU A 1 99 ? 5.619 5.159 7.080 1.00 97.31 99 LEU A C 1
ATOM 774 O O . LEU A 1 99 ? 6.393 4.937 6.148 1.00 97.31 99 LEU A O 1
ATOM 778 N N . ILE A 1 100 ? 6.057 5.419 8.316 1.00 96.94 100 ILE A N 1
ATOM 779 C CA . ILE A 1 100 ? 7.480 5.386 8.690 1.00 96.94 100 ILE A CA 1
ATOM 780 C C . ILE A 1 100 ? 8.055 3.978 8.497 1.00 96.94 100 ILE A C 1
ATOM 782 O O . ILE A 1 100 ? 9.115 3.833 7.888 1.00 96.94 100 ILE A O 1
ATOM 786 N N . ARG A 1 101 ? 7.339 2.944 8.948 1.00 97.38 101 ARG A N 1
ATOM 787 C CA . ARG A 1 101 ? 7.743 1.536 8.800 1.00 97.38 101 ARG A CA 1
ATOM 788 C C . ARG A 1 101 ? 7.819 1.105 7.334 1.00 97.38 101 ARG A C 1
ATOM 790 O O . ARG A 1 101 ? 8.813 0.517 6.917 1.00 97.38 101 ARG A O 1
ATOM 797 N N . LEU A 1 102 ? 6.839 1.494 6.515 1.00 96.94 102 LEU A N 1
ATOM 798 C CA . LEU A 1 102 ? 6.868 1.244 5.067 1.00 96.94 102 LEU A CA 1
ATOM 799 C C . LEU A 1 102 ? 8.090 1.899 4.408 1.00 96.94 102 LEU A C 1
ATOM 801 O O . LEU A 1 102 ? 8.786 1.258 3.627 1.00 96.94 102 LEU A O 1
ATOM 805 N N . ARG A 1 103 ? 8.412 3.148 4.766 1.00 95.19 103 ARG A N 1
ATOM 806 C CA . ARG A 1 103 ? 9.613 3.838 4.260 1.00 95.19 103 ARG A CA 1
ATOM 807 C C . ARG A 1 103 ? 10.914 3.163 4.699 1.00 95.19 103 ARG A C 1
ATOM 809 O O . ARG A 1 103 ? 11.880 3.171 3.936 1.00 95.19 103 ARG A O 1
ATOM 816 N N . ALA A 1 104 ? 10.950 2.586 5.900 1.00 95.31 104 ALA A N 1
ATOM 817 C CA . ALA A 1 104 ? 12.094 1.810 6.372 1.00 95.31 104 ALA A CA 1
ATOM 818 C C . ALA A 1 104 ? 12.294 0.542 5.526 1.00 95.31 104 ALA A C 1
ATOM 820 O O . ALA A 1 104 ? 13.417 0.275 5.098 1.00 95.31 104 ALA A O 1
ATOM 821 N N . LEU A 1 105 ? 11.210 -0.168 5.186 1.00 95.19 105 LEU A N 1
ATOM 822 C CA . LEU A 1 105 ? 11.260 -1.290 4.242 1.00 95.19 105 LEU A CA 1
ATOM 823 C C . LEU A 1 105 ? 11.748 -0.842 2.859 1.00 95.19 105 LEU A C 1
ATOM 825 O O . LEU A 1 105 ? 12.654 -1.460 2.311 1.00 95.19 105 LEU A O 1
ATOM 829 N N . GLU A 1 106 ? 11.244 0.265 2.305 1.00 94.56 106 GLU A N 1
ATOM 830 C CA . GLU A 1 106 ? 11.769 0.791 1.032 1.00 94.56 106 GLU A CA 1
ATOM 831 C C . GLU A 1 106 ? 13.289 1.032 1.097 1.00 94.56 106 GLU A C 1
ATOM 833 O O . GLU A 1 106 ? 14.020 0.690 0.165 1.00 94.56 106 GLU A O 1
ATOM 838 N N . SER A 1 107 ? 13.783 1.598 2.204 1.00 91.44 107 SER A N 1
ATOM 839 C CA . SER A 1 107 ? 15.216 1.829 2.413 1.00 91.44 107 SER A CA 1
ATOM 840 C C . SER A 1 107 ? 16.015 0.525 2.477 1.00 91.44 107 SER A C 1
ATOM 842 O O . SER A 1 107 ? 17.101 0.461 1.902 1.00 91.44 107 SER A O 1
ATOM 844 N N . LEU A 1 108 ? 15.481 -0.510 3.132 1.00 91.62 108 LEU A N 1
ATOM 845 C CA . LEU A 1 108 ? 16.104 -1.834 3.227 1.00 91.62 108 LEU A CA 1
ATOM 846 C C . LEU A 1 108 ? 16.263 -2.490 1.850 1.00 91.62 108 LEU A C 1
ATOM 848 O O . LEU A 1 108 ? 17.310 -3.057 1.552 1.00 91.62 108 LEU A O 1
ATOM 852 N N . PHE A 1 109 ? 15.266 -2.339 0.976 1.00 90.25 109 PHE A N 1
ATOM 853 C CA . PHE A 1 109 ? 15.315 -2.806 -0.415 1.00 90.25 109 PHE A CA 1
ATOM 854 C C . PHE A 1 109 ? 16.124 -1.882 -1.339 1.00 90.25 109 PHE A C 1
ATOM 856 O O . PHE A 1 109 ? 16.034 -1.972 -2.561 1.00 90.25 109 PHE A O 1
ATOM 863 N N . GLY A 1 110 ? 16.935 -0.987 -0.772 1.00 82.75 110 GLY A N 1
ATOM 864 C CA . GLY A 1 110 ? 17.904 -0.204 -1.522 1.00 82.75 110 GLY A CA 1
ATOM 865 C C . GLY A 1 110 ? 17.286 0.934 -2.323 1.00 82.75 110 GLY A C 1
ATOM 866 O O . GLY A 1 110 ? 17.780 1.235 -3.408 1.00 82.75 110 GLY A O 1
ATOM 867 N N . ARG A 1 111 ? 16.228 1.590 -1.818 1.00 70.81 111 ARG A N 1
ATOM 868 C CA . ARG A 1 111 ? 15.627 2.773 -2.461 1.00 70.81 111 ARG A CA 1
ATOM 869 C C . ARG A 1 111 ? 16.684 3.832 -2.812 1.00 70.81 111 ARG A C 1
ATOM 871 O O . ARG A 1 111 ? 17.025 4.697 -2.009 1.00 70.81 111 ARG A O 1
ATOM 878 N N . ARG A 1 112 ? 17.128 3.830 -4.070 1.00 64.12 112 ARG A N 1
ATOM 879 C CA . ARG A 1 112 ? 17.959 4.876 -4.680 1.00 64.12 112 ARG A CA 1
ATOM 880 C C . ARG A 1 112 ? 17.035 5.897 -5.342 1.00 64.12 112 ARG A C 1
ATOM 882 O O . ARG A 1 112 ? 16.405 5.600 -6.354 1.00 64.12 112 ARG A O 1
ATOM 889 N N . ARG A 1 113 ? 16.919 7.114 -4.796 1.00 56.34 113 ARG A N 1
ATOM 890 C CA . ARG A 1 113 ? 16.201 8.212 -5.476 1.00 56.34 113 ARG A CA 1
ATOM 891 C C . ARG A 1 113 ? 17.047 8.729 -6.643 1.00 56.34 113 ARG A C 1
ATOM 893 O O . ARG A 1 113 ? 17.747 9.721 -6.503 1.00 56.34 113 ARG A O 1
ATOM 900 N N . LEU A 1 114 ? 16.977 8.054 -7.790 1.00 58.66 114 LEU A N 1
ATOM 901 C CA . LEU A 1 114 ? 17.685 8.477 -9.005 1.00 58.66 114 LEU A CA 1
ATOM 902 C C . LEU A 1 114 ? 17.006 9.687 -9.681 1.00 58.66 114 LEU A C 1
ATOM 904 O O . LEU A 1 114 ? 17.676 10.483 -10.325 1.00 58.66 114 LEU A O 1
ATOM 908 N N . SER A 1 115 ? 15.684 9.853 -9.529 1.00 58.06 115 SER A N 1
ATOM 909 C CA . SER A 1 115 ? 14.929 11.065 -9.904 1.00 58.06 115 SER A CA 1
ATOM 910 C C . SER A 1 115 ? 13.513 11.060 -9.300 1.00 58.06 115 SER A C 1
ATOM 912 O O . SER A 1 115 ? 13.029 10.022 -8.845 1.00 58.06 115 SER A O 1
ATOM 914 N N . HIS A 1 116 ? 12.827 12.214 -9.292 1.00 52.97 116 HIS A N 1
ATOM 915 C CA . HIS A 1 116 ? 11.502 12.395 -8.666 1.00 52.97 116 HIS A CA 1
ATOM 916 C C . HIS A 1 116 ? 10.410 11.459 -9.247 1.00 52.97 116 HIS A C 1
ATOM 918 O O . HIS A 1 116 ? 9.522 11.026 -8.514 1.00 52.97 116 HIS A O 1
ATOM 924 N N . TRP A 1 117 ? 10.553 11.039 -10.512 1.00 59.06 117 TRP A N 1
ATOM 925 C CA . TRP A 1 117 ? 9.643 10.135 -11.242 1.00 59.06 117 TRP A CA 1
ATOM 926 C C . TRP A 1 117 ? 10.376 8.965 -11.920 1.00 59.06 117 TRP A C 1
ATOM 928 O O . TRP A 1 117 ? 9.922 8.432 -12.932 1.00 59.06 117 TRP A O 1
ATOM 938 N N . GLY A 1 118 ? 11.547 8.612 -11.391 1.00 61.25 118 GLY A N 1
ATOM 939 C CA . GLY A 1 118 ? 12.396 7.571 -11.952 1.00 61.25 118 GLY A CA 1
ATOM 940 C C . GLY A 1 118 ? 12.045 6.174 -11.468 1.00 61.25 118 GLY A C 1
ATOM 941 O O . GLY A 1 118 ? 11.190 5.974 -10.602 1.00 61.25 118 GLY A O 1
ATOM 942 N N . SER A 1 119 ? 12.781 5.213 -12.013 1.00 72.56 119 SER A N 1
ATOM 943 C CA . SER A 1 119 ? 12.748 3.830 -11.569 1.00 72.56 119 SER A CA 1
ATOM 944 C C . SER A 1 119 ? 13.051 3.673 -10.079 1.00 72.56 119 SER A C 1
ATOM 946 O O . SER A 1 119 ? 13.844 4.426 -9.509 1.00 72.56 119 SER A O 1
ATOM 948 N N . ARG A 1 120 ? 12.416 2.679 -9.456 1.00 78.69 120 ARG A N 1
ATOM 949 C CA . ARG A 1 120 ? 12.534 2.357 -8.034 1.00 78.69 120 ARG A CA 1
ATOM 950 C C . ARG A 1 120 ? 12.656 0.854 -7.857 1.00 78.69 120 ARG A C 1
ATOM 952 O O . ARG A 1 120 ? 11.889 0.085 -8.435 1.00 78.69 120 ARG A O 1
ATOM 959 N N . THR A 1 121 ? 13.602 0.454 -7.015 1.00 86.12 121 THR A N 1
ATOM 960 C CA . THR A 1 121 ? 13.721 -0.939 -6.583 1.00 86.12 121 THR A CA 1
ATOM 961 C C . THR A 1 121 ? 12.471 -1.344 -5.808 1.00 86.12 121 THR A C 1
ATOM 963 O O . THR A 1 121 ? 11.935 -2.419 -6.051 1.00 86.12 121 THR A O 1
ATOM 966 N N . LEU A 1 122 ? 11.933 -0.451 -4.969 1.00 91.62 122 LEU A N 1
ATOM 967 C CA . LEU A 1 122 ? 10.660 -0.634 -4.282 1.00 91.62 122 LEU A CA 1
ATOM 968 C C . LEU A 1 122 ? 9.953 0.708 -4.021 1.00 91.62 122 LEU A C 1
ATOM 970 O O . LEU A 1 122 ? 10.607 1.700 -3.688 1.00 91.62 122 LEU A O 1
ATOM 974 N N . ASP A 1 123 ? 8.630 0.717 -4.165 1.00 93.25 123 ASP A N 1
ATOM 975 C CA . ASP A 1 123 ? 7.716 1.809 -3.820 1.00 93.25 123 ASP A CA 1
ATOM 976 C C . ASP A 1 123 ? 6.531 1.239 -3.021 1.00 93.25 123 ASP A C 1
ATOM 978 O O . ASP A 1 123 ? 5.894 0.275 -3.463 1.00 93.25 123 ASP A O 1
ATOM 982 N N . LEU A 1 124 ? 6.263 1.803 -1.840 1.00 95.94 124 LEU A N 1
ATOM 983 C CA . LEU A 1 124 ? 5.163 1.412 -0.953 1.00 95.94 124 LEU A CA 1
ATOM 984 C C . LEU A 1 124 ? 4.298 2.629 -0.609 1.00 95.94 124 LEU A C 1
ATOM 986 O O . LEU A 1 124 ? 4.735 3.526 0.110 1.00 95.94 124 LEU A O 1
ATOM 990 N N . ASP A 1 125 ? 3.042 2.623 -1.058 1.00 95.75 125 ASP A N 1
ATOM 991 C CA . ASP A 1 125 ? 2.083 3.698 -0.774 1.00 95.75 125 ASP A CA 1
ATOM 992 C C . ASP A 1 125 ? 0.962 3.197 0.148 1.00 95.75 125 ASP A C 1
ATOM 994 O O . ASP A 1 125 ? 0.249 2.246 -0.186 1.00 95.75 125 ASP A O 1
ATOM 998 N N . LEU A 1 126 ? 0.741 3.886 1.275 1.00 96.69 126 LEU A N 1
ATOM 999 C CA . LEU A 1 126 ? -0.456 3.706 2.103 1.00 96.69 126 LEU A CA 1
ATOM 1000 C C . LEU A 1 126 ? -1.651 4.389 1.420 1.00 96.69 126 LEU A C 1
ATOM 1002 O O . LEU A 1 126 ? -1.728 5.614 1.334 1.00 96.69 126 LEU A O 1
ATOM 1006 N N . LEU A 1 127 ? -2.587 3.586 0.915 1.00 95.44 127 LEU A N 1
ATOM 1007 C CA . LEU A 1 127 ? -3.709 4.044 0.100 1.00 95.44 127 LEU A CA 1
ATOM 1008 C C . LEU A 1 127 ? -4.886 4.524 0.950 1.00 95.44 127 LEU A C 1
ATOM 1010 O O . LEU A 1 127 ? -5.458 5.577 0.677 1.00 95.44 127 LEU A O 1
ATOM 1014 N N . TRP A 1 128 ? -5.282 3.759 1.963 1.00 94.69 128 TRP A N 1
ATOM 1015 C CA . TRP A 1 128 ? -6.329 4.161 2.901 1.00 94.69 128 TRP A CA 1
ATOM 1016 C C . TRP A 1 128 ? -6.111 3.542 4.278 1.00 94.69 128 TRP A C 1
ATOM 1018 O O . TRP A 1 128 ? -5.404 2.544 4.402 1.00 94.69 128 TRP A O 1
ATOM 1028 N N . TYR A 1 129 ? -6.749 4.129 5.291 1.00 93.44 129 TYR A N 1
ATOM 1029 C CA . TYR A 1 129 ? -6.751 3.643 6.668 1.00 93.44 129 TYR A CA 1
ATOM 1030 C C . TYR A 1 129 ? -8.152 3.800 7.259 1.00 93.44 129 TYR A C 1
ATOM 1032 O O . TYR A 1 129 ? -8.566 4.903 7.614 1.00 93.44 129 TYR A O 1
ATOM 1040 N N . GLY A 1 130 ? -8.926 2.718 7.285 1.00 90.50 130 GLY A N 1
ATOM 1041 C CA . GLY A 1 130 ? -10.334 2.747 7.669 1.00 90.50 130 GLY A CA 1
ATOM 1042 C C . GLY A 1 130 ? -11.112 3.832 6.924 1.00 90.50 130 GLY A C 1
ATOM 1043 O O . GLY A 1 130 ? -11.032 3.936 5.700 1.00 90.50 130 GLY A O 1
ATOM 1044 N N . SER A 1 131 ? -11.854 4.653 7.666 1.00 89.81 131 SER A N 1
ATOM 1045 C CA . SER A 1 131 ? -12.560 5.831 7.148 1.00 89.81 131 SER A CA 1
ATOM 1046 C C . SER A 1 131 ? -11.815 7.148 7.396 1.00 89.81 131 SER A C 1
ATOM 1048 O O . SER A 1 131 ? -12.423 8.212 7.258 1.00 89.81 131 SER A O 1
ATOM 1050 N N . LEU A 1 132 ? -10.538 7.095 7.796 1.00 91.69 132 LEU A N 1
ATOM 1051 C CA . LEU A 1 132 ? -9.742 8.280 8.103 1.00 91.69 132 LEU A CA 1
ATOM 1052 C C . LEU A 1 132 ? -9.691 9.212 6.886 1.00 91.69 132 LEU A C 1
ATOM 1054 O O . LEU A 1 132 ? -9.459 8.777 5.758 1.00 91.69 132 LEU A O 1
ATOM 1058 N N . GLN A 1 133 ? -9.898 10.505 7.128 1.00 93.12 133 GLN A N 1
ATOM 1059 C CA . GLN A 1 133 ? -9.649 11.562 6.155 1.00 93.12 133 GLN A CA 1
ATOM 1060 C C . GLN A 1 133 ? -8.553 12.455 6.714 1.00 93.12 133 GLN A C 1
ATOM 1062 O O . GLN A 1 133 ? -8.747 13.128 7.724 1.00 93.12 133 GLN A O 1
ATOM 1067 N N . LEU A 1 134 ? -7.394 12.426 6.069 1.00 94.62 134 LEU A N 1
ATOM 1068 C CA . LEU A 1 134 ? -6.211 13.154 6.493 1.00 94.62 134 LEU A CA 1
ATOM 1069 C C . LEU A 1 134 ? -5.601 13.858 5.287 1.00 94.62 134 LEU A C 1
ATOM 1071 O O . LEU A 1 134 ? -5.403 13.256 4.233 1.00 94.62 134 LEU A O 1
ATOM 1075 N N . ASN A 1 135 ? -5.290 15.135 5.461 1.00 95.50 135 ASN A N 1
ATOM 1076 C CA . ASN A 1 135 ? -4.529 15.924 4.507 1.00 95.50 135 ASN A CA 1
ATOM 1077 C C . ASN A 1 135 ? -3.451 16.682 5.281 1.00 95.50 135 ASN A C 1
ATOM 1079 O O . ASN A 1 135 ? -3.684 17.801 5.736 1.00 95.50 135 ASN A O 1
ATOM 1083 N N . SER A 1 136 ? -2.310 16.033 5.498 1.00 94.44 136 SER A N 1
ATOM 1084 C CA . SER A 1 136 ? -1.147 16.633 6.147 1.00 94.44 136 SER A CA 1
ATOM 1085 C C . SER A 1 136 ? 0.023 16.745 5.159 1.00 94.44 136 SER A C 1
ATOM 1087 O O . SER A 1 136 ? 0.024 16.087 4.113 1.00 94.44 136 SER A O 1
ATOM 1089 N N . PRO A 1 137 ? 1.061 17.541 5.478 1.00 92.38 137 PRO A N 1
ATOM 1090 C CA . PRO A 1 137 ? 2.283 17.595 4.673 1.00 92.38 137 PRO A CA 1
ATOM 1091 C C . PRO A 1 137 ? 3.003 16.241 4.553 1.00 92.38 137 PRO A C 1
ATOM 1093 O O . PRO A 1 137 ? 3.758 16.018 3.608 1.00 92.38 137 PRO A O 1
ATOM 1096 N N . THR A 1 138 ? 2.798 15.344 5.521 1.00 90.50 138 THR A N 1
ATOM 1097 C CA . THR A 1 138 ? 3.477 14.047 5.632 1.00 90.50 138 THR A CA 1
ATOM 1098 C C . THR A 1 138 ? 2.677 12.897 5.025 1.00 90.50 138 THR A C 1
ATOM 1100 O O . THR A 1 138 ? 3.293 11.955 4.514 1.00 90.50 138 THR A O 1
ATOM 1103 N N . LEU A 1 139 ? 1.340 12.963 5.069 1.00 95.31 139 LEU A N 1
ATOM 1104 C CA . LEU A 1 139 ? 0.435 11.877 4.703 1.00 95.31 139 LEU A CA 1
ATOM 1105 C C . LEU A 1 139 ? -0.929 12.407 4.225 1.00 95.31 139 LEU A C 1
ATOM 1107 O O . LEU A 1 139 ? -1.593 13.194 4.897 1.00 95.31 139 LEU A O 1
ATOM 1111 N N . ILE A 1 140 ? -1.384 11.910 3.072 1.00 94.94 140 ILE A N 1
ATOM 1112 C CA . ILE A 1 140 ? -2.718 12.195 2.531 1.00 94.94 140 ILE A CA 1
ATOM 1113 C C . ILE A 1 140 ? -3.482 10.878 2.388 1.00 94.94 140 ILE A C 1
ATOM 1115 O O . ILE A 1 140 ? -3.078 10.008 1.616 1.00 94.94 140 ILE A O 1
ATOM 1119 N N . ILE A 1 141 ? -4.598 10.744 3.108 1.00 93.25 141 ILE A N 1
ATOM 1120 C CA . ILE A 1 141 ? -5.464 9.558 3.129 1.00 93.25 141 ILE A CA 1
ATOM 1121 C C . ILE A 1 141 ? -6.937 9.976 2.946 1.00 93.25 141 ILE A C 1
ATOM 1123 O O . ILE A 1 141 ? -7.392 10.898 3.622 1.00 93.25 141 ILE A O 1
ATOM 1127 N N . PRO A 1 142 ? -7.724 9.287 2.094 1.00 93.75 142 PRO A N 1
ATOM 1128 C CA . PRO A 1 142 ? -7.292 8.297 1.109 1.00 93.75 142 PRO A CA 1
ATOM 1129 C C . PRO A 1 142 ? -6.350 8.905 0.066 1.00 93.75 142 PRO A C 1
ATOM 1131 O O . PRO A 1 142 ? -6.531 10.055 -0.345 1.00 93.75 142 PRO A O 1
ATOM 1134 N N . HIS A 1 143 ? -5.377 8.123 -0.395 1.00 93.69 143 HIS A N 1
ATOM 1135 C CA . HIS A 1 143 ? -4.364 8.584 -1.330 1.00 93.69 143 HIS A CA 1
ATOM 1136 C C . HIS A 1 143 ? -5.024 9.123 -2.616 1.00 93.69 143 HIS A C 1
ATOM 1138 O O . HIS A 1 143 ? -5.804 8.420 -3.274 1.00 93.69 143 HIS A O 1
ATOM 1144 N N . PRO A 1 144 ? -4.729 10.371 -3.026 1.00 89.38 144 PRO A N 1
ATOM 1145 C CA . PRO A 1 144 ? -5.482 11.057 -4.078 1.00 89.38 144 PRO A CA 1
ATOM 1146 C C . PRO A 1 144 ? -5.340 10.388 -5.448 1.00 89.38 144 PRO A C 1
ATOM 1148 O O . PRO A 1 144 ? -6.218 10.518 -6.305 1.00 89.38 144 PRO A O 1
ATOM 1151 N N . SER A 1 145 ? -4.251 9.645 -5.660 1.00 88.00 145 SER A N 1
ATOM 1152 C CA . SER A 1 145 ? -3.966 9.015 -6.948 1.00 88.00 145 SER A CA 1
ATOM 1153 C C . SER A 1 145 ? -4.671 7.674 -7.163 1.00 88.00 145 SER A C 1
ATOM 1155 O O . SER A 1 145 ? -4.610 7.168 -8.281 1.00 88.00 145 SER A O 1
ATOM 1157 N N . ILE A 1 146 ? -5.375 7.112 -6.165 1.00 90.75 146 ILE A N 1
ATOM 1158 C CA . ILE A 1 146 ? -6.110 5.836 -6.321 1.00 90.75 146 ILE A CA 1
ATOM 1159 C C . ILE A 1 146 ? -7.053 5.900 -7.527 1.00 90.75 146 ILE A C 1
ATOM 1161 O O . ILE A 1 146 ? -7.084 4.998 -8.354 1.00 90.75 146 ILE A O 1
ATOM 1165 N N . LEU A 1 147 ? -7.786 7.008 -7.666 1.00 87.94 147 LEU A N 1
ATOM 1166 C CA . LEU A 1 147 ? -8.796 7.183 -8.714 1.00 87.94 147 LEU A CA 1
ATOM 1167 C C . LEU A 1 147 ? -8.202 7.367 -10.119 1.00 87.94 147 LEU A C 1
ATOM 1169 O O . LEU A 1 147 ? -8.941 7.333 -11.097 1.00 87.94 147 LEU A O 1
ATOM 1173 N N . LYS A 1 148 ? -6.892 7.616 -10.210 1.00 87.62 148 LYS A N 1
ATOM 1174 C CA . LYS A 1 148 ? -6.198 8.001 -11.446 1.00 87.62 148 LYS A CA 1
ATOM 1175 C C . LYS A 1 148 ? -5.231 6.928 -11.950 1.00 87.62 148 LYS A C 1
ATOM 1177 O O . LYS A 1 148 ? -4.674 7.085 -13.029 1.00 87.62 148 LYS A O 1
ATOM 1182 N N . ARG A 1 149 ? -4.987 5.868 -11.172 1.00 91.00 149 ARG A N 1
ATOM 1183 C CA . ARG A 1 149 ? -3.941 4.874 -11.446 1.00 91.00 149 ARG A CA 1
ATOM 1184 C C . ARG A 1 149 ? -4.564 3.509 -11.717 1.00 91.00 149 ARG A C 1
ATOM 1186 O O . ARG A 1 149 ? -5.036 2.835 -10.802 1.00 91.00 149 ARG A O 1
ATOM 1193 N N . SER A 1 150 ? -4.533 3.078 -12.979 1.00 93.12 150 SER A N 1
ATOM 1194 C CA . SER A 1 150 ? -5.037 1.760 -13.388 1.00 93.12 150 SER A CA 1
ATOM 1195 C C . SER A 1 150 ? -4.260 0.629 -12.710 1.00 93.12 150 SER A C 1
ATOM 1197 O O . SER A 1 150 ? -4.862 -0.364 -12.319 1.00 93.12 150 SER A O 1
ATOM 1199 N N . PHE A 1 151 ? -2.961 0.820 -12.464 1.00 92.88 151 PHE A N 1
ATOM 1200 C CA . PHE A 1 151 ? -2.112 -0.119 -11.726 1.00 92.88 151 PHE A CA 1
ATOM 1201 C C . PHE A 1 151 ? -2.441 -0.247 -10.232 1.00 92.88 151 PHE A C 1
ATOM 1203 O O . PHE A 1 151 ? -1.938 -1.158 -9.591 1.00 92.88 151 PHE A O 1
ATOM 1210 N N . VAL A 1 152 ? -3.289 0.625 -9.676 1.00 94.56 152 VAL A N 1
ATOM 1211 C CA . VAL A 1 152 ? -3.875 0.457 -8.335 1.00 94.56 152 VAL A CA 1
ATOM 1212 C C . VAL A 1 152 ? -5.255 -0.193 -8.462 1.00 94.56 152 VAL A C 1
ATOM 1214 O O . VAL A 1 152 ? -5.555 -1.191 -7.814 1.00 94.56 152 VAL A O 1
ATOM 1217 N N . LEU A 1 153 ? -6.105 0.335 -9.344 1.00 94.25 153 LEU A N 1
ATOM 1218 C CA . LEU A 1 153 ? -7.485 -0.136 -9.488 1.00 94.25 153 LEU A CA 1
ATOM 1219 C C . LEU A 1 153 ? -7.594 -1.568 -10.041 1.00 94.25 153 LEU A C 1
ATOM 1221 O O . LEU A 1 153 ? -8.481 -2.302 -9.620 1.00 94.25 153 LEU A O 1
ATOM 1225 N N . GLY A 1 154 ? -6.710 -1.981 -10.954 1.00 94.50 154 GLY A N 1
ATOM 1226 C CA . GLY A 1 154 ? -6.668 -3.344 -11.498 1.00 94.50 154 GLY A CA 1
ATOM 1227 C C . GLY A 1 154 ? -6.435 -4.402 -10.420 1.00 94.50 154 GLY A C 1
ATOM 1228 O O . GLY A 1 154 ? -7.295 -5.267 -10.244 1.00 94.50 154 GLY A O 1
ATOM 1229 N N . PRO A 1 155 ? -5.338 -4.300 -9.644 1.00 94.56 155 PRO A N 1
ATOM 1230 C CA . PRO A 1 155 ? -5.110 -5.163 -8.490 1.00 94.56 155 PRO A CA 1
ATOM 1231 C C . PRO A 1 155 ? -6.258 -5.153 -7.471 1.00 94.56 155 PRO A C 1
ATOM 1233 O O . PRO A 1 155 ? -6.651 -6.223 -7.015 1.00 94.56 155 PRO A O 1
ATOM 1236 N N . L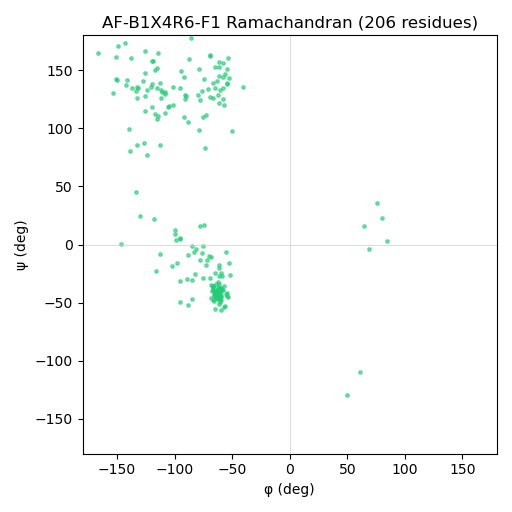EU A 1 156 ? -6.857 -3.992 -7.159 1.00 92.50 156 LEU A N 1
ATOM 1237 C CA . LEU A 1 156 ? -8.024 -3.932 -6.259 1.00 92.50 156 LEU A CA 1
ATOM 1238 C C . LEU A 1 156 ? -9.213 -4.727 -6.793 1.00 92.50 156 LEU A C 1
ATOM 1240 O O . LEU A 1 156 ? -9.817 -5.492 -6.048 1.00 92.50 156 LEU A O 1
ATOM 1244 N N . VAL A 1 157 ? -9.551 -4.552 -8.072 1.00 93.88 157 VAL A N 1
ATOM 1245 C CA . VAL A 1 157 ? -10.673 -5.255 -8.710 1.00 93.88 157 VAL A CA 1
ATOM 1246 C C . VAL A 1 157 ? -10.452 -6.767 -8.717 1.00 93.88 157 VAL A C 1
ATOM 1248 O O . VAL A 1 157 ? -11.421 -7.510 -8.596 1.00 93.88 157 VAL A O 1
ATOM 1251 N N . ALA A 1 158 ? -9.200 -7.220 -8.818 1.00 91.25 158 ALA A N 1
ATOM 1252 C CA . ALA A 1 158 ? -8.862 -8.638 -8.778 1.00 91.25 158 ALA A CA 1
ATOM 1253 C C . ALA A 1 158 ? -9.068 -9.281 -7.395 1.00 91.25 158 ALA A C 1
ATOM 1255 O O . ALA A 1 158 ? -9.360 -10.471 -7.337 1.00 91.25 158 ALA A O 1
ATOM 1256 N N . ILE A 1 159 ? -8.935 -8.519 -6.299 1.00 88.81 159 ILE A N 1
ATOM 1257 C CA . ILE A 1 159 ? -9.211 -9.019 -4.938 1.00 88.81 159 ILE A CA 1
ATOM 1258 C C . ILE A 1 159 ? -10.688 -8.816 -4.575 1.00 88.81 159 ILE A C 1
ATOM 1260 O O . ILE A 1 159 ? -11.355 -9.740 -4.121 1.00 88.81 159 ILE A O 1
ATOM 1264 N N . LEU A 1 160 ? -11.199 -7.593 -4.741 1.00 90.12 160 LEU A N 1
ATOM 1265 C CA . LEU A 1 160 ? -12.515 -7.161 -4.269 1.00 90.12 160 LEU A CA 1
ATOM 1266 C C . LEU A 1 160 ? -13.207 -6.292 -5.339 1.00 90.12 160 LEU A C 1
ATOM 1268 O O . LEU A 1 160 ? -13.225 -5.062 -5.229 1.00 90.12 160 LEU A O 1
ATOM 1272 N N . PRO A 1 161 ? -13.831 -6.886 -6.373 1.00 89.9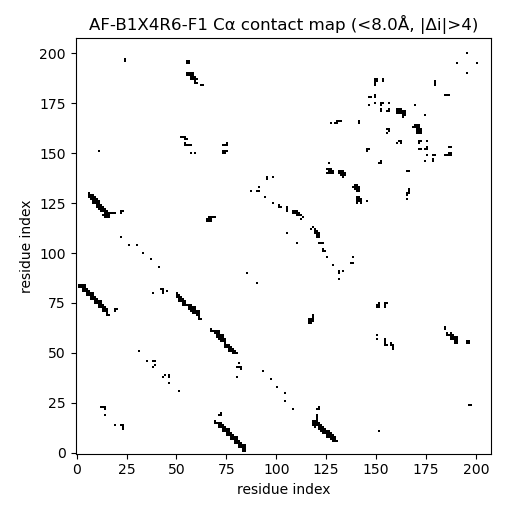4 161 PRO A N 1
ATOM 1273 C CA . PRO A 1 161 ? -14.428 -6.133 -7.485 1.00 89.94 161 PRO A CA 1
ATOM 1274 C C . PRO A 1 161 ? -15.556 -5.186 -7.048 1.00 89.94 161 PRO A C 1
ATOM 1276 O O . PRO A 1 161 ? -15.794 -4.158 -7.688 1.00 89.94 161 PRO A O 1
ATOM 1279 N N . GLN A 1 162 ? -16.232 -5.504 -5.942 1.00 89.38 162 GLN A N 1
ATOM 1280 C CA . GLN A 1 162 ? -17.324 -4.709 -5.378 1.00 89.38 162 GLN A CA 1
ATOM 1281 C C . GLN A 1 162 ? -16.869 -3.733 -4.277 1.00 89.38 162 GLN A C 1
ATOM 1283 O O . GLN A 1 162 ? -17.709 -3.065 -3.678 1.00 89.38 162 GLN A O 1
ATOM 1288 N N . PHE A 1 163 ? -15.561 -3.615 -4.007 1.00 89.94 163 PHE A N 1
ATOM 1289 C CA . PHE A 1 163 ? -15.057 -2.727 -2.960 1.00 89.94 163 PHE A CA 1
ATOM 1290 C C . PHE A 1 163 ? -15.428 -1.267 -3.228 1.00 89.94 163 PHE A C 1
ATOM 1292 O O . PHE A 1 163 ? -15.232 -0.742 -4.330 1.00 89.94 163 PHE A O 1
ATOM 1299 N N . ILE A 1 164 ? -15.938 -0.602 -2.194 1.00 89.94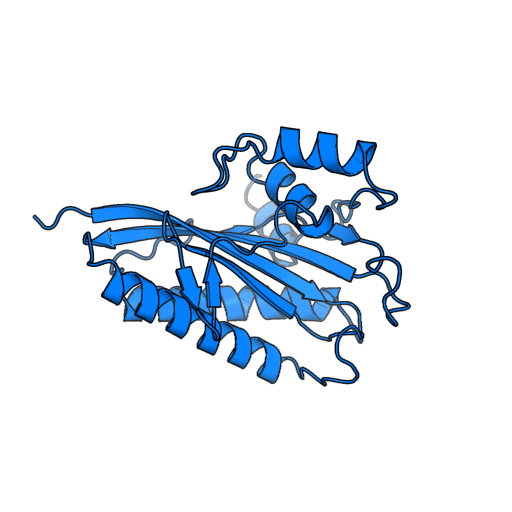 164 ILE A N 1
ATOM 1300 C CA . ILE A 1 164 ? -16.231 0.828 -2.205 1.00 89.94 164 ILE A CA 1
ATOM 1301 C C . ILE A 1 164 ? -15.096 1.526 -1.472 1.00 89.94 164 ILE A C 1
ATOM 1303 O O . ILE A 1 164 ? -14.874 1.273 -0.292 1.00 89.94 164 ILE A O 1
ATOM 1307 N N . LEU A 1 165 ? -14.392 2.424 -2.165 1.00 84.06 165 LEU A N 1
ATOM 1308 C CA . LEU A 1 165 ? -13.294 3.168 -1.555 1.00 84.06 165 LEU A CA 1
ATOM 1309 C C . LEU A 1 165 ? -13.808 4.026 -0.383 1.00 84.06 165 LEU A C 1
ATOM 1311 O O . LEU A 1 165 ? -14.667 4.897 -0.612 1.00 84.06 165 LEU A O 1
ATOM 1315 N N . PRO A 1 166 ? -13.272 3.834 0.840 1.00 80.88 166 PRO A N 1
ATOM 1316 C CA . PRO A 1 166 ? -13.644 4.638 1.997 1.00 80.88 166 PRO A CA 1
ATOM 1317 C C . PRO A 1 166 ? -13.468 6.135 1.724 1.00 80.88 166 PRO A C 1
ATOM 1319 O O . PRO A 1 166 ? -12.529 6.554 1.048 1.00 80.88 166 PRO A O 1
ATOM 1322 N N . GLY A 1 167 ? -14.420 6.951 2.181 1.00 72.62 167 GLY A N 1
ATOM 1323 C CA . GLY A 1 167 ? -14.405 8.409 1.991 1.00 72.62 167 GLY A CA 1
ATOM 1324 C C . GLY A 1 167 ? -14.622 8.903 0.551 1.00 72.62 167 GLY A C 1
ATOM 1325 O O . GLY A 1 167 ? -14.690 10.110 0.333 1.00 72.62 167 GLY A O 1
ATOM 1326 N N . LYS A 1 168 ? -14.739 8.012 -0.447 1.00 73.19 168 LYS A N 1
ATOM 1327 C CA . LYS A 1 168 ? -14.995 8.386 -1.853 1.00 73.19 168 LYS A CA 1
ATOM 1328 C C . LYS A 1 168 ? -16.330 7.877 -2.392 1.00 73.19 168 LYS A C 1
ATOM 1330 O O . LYS A 1 168 ? -16.808 8.437 -3.375 1.00 73.19 168 LYS A O 1
ATOM 1335 N N . GLY A 1 169 ? -16.908 6.824 -1.806 1.00 78.19 169 GLY A N 1
ATOM 1336 C CA . GLY A 1 169 ? -18.231 6.298 -2.185 1.00 78.19 169 GLY A CA 1
ATOM 1337 C C . GLY A 1 169 ? -18.306 5.723 -3.606 1.00 78.19 169 GLY A C 1
ATOM 1338 O O . GLY A 1 169 ? -19.388 5.546 -4.156 1.00 78.19 169 GLY A O 1
ATOM 1339 N N . LYS A 1 170 ? -17.157 5.454 -4.235 1.00 80.94 170 LYS A N 1
ATOM 1340 C CA . LYS A 1 170 ? -17.066 4.945 -5.607 1.00 80.94 170 LYS A CA 1
ATOM 1341 C C . LYS A 1 170 ? -16.572 3.501 -5.594 1.00 80.94 170 LYS A C 1
ATOM 1343 O O . LYS A 1 170 ? -15.560 3.203 -4.963 1.00 80.94 170 LYS A O 1
ATOM 1348 N N . GLY A 1 171 ? -17.272 2.629 -6.320 1.00 91.00 171 GLY A N 1
ATOM 1349 C CA . GLY A 1 171 ? -16.873 1.234 -6.509 1.00 91.00 171 GLY A CA 1
ATOM 1350 C C . GLY A 1 171 ? -15.650 1.104 -7.421 1.00 91.00 171 GLY A C 1
ATOM 1351 O O . GLY A 1 171 ? -15.607 1.721 -8.493 1.00 91.00 171 GLY A O 1
ATOM 1352 N N . VAL A 1 172 ? -14.672 0.289 -7.020 1.00 91.81 172 VAL A N 1
ATOM 1353 C CA . VAL A 1 172 ? -13.384 0.136 -7.727 1.00 91.81 172 VAL A CA 1
ATOM 1354 C C . VAL A 1 172 ? -13.536 -0.373 -9.162 1.00 91.81 172 VAL A C 1
ATOM 1356 O O . VAL A 1 172 ? -12.863 0.135 -10.056 1.00 91.81 172 VAL A O 1
ATOM 1359 N N . TYR A 1 173 ? -14.480 -1.283 -9.428 1.00 92.62 173 TYR A N 1
ATOM 1360 C CA . TYR A 1 173 ? -14.738 -1.781 -10.785 1.00 92.62 173 TYR A CA 1
ATOM 1361 C C . TYR A 1 173 ? -15.235 -0.680 -11.730 1.00 92.62 173 TYR A C 1
ATOM 1363 O O . TYR A 1 173 ? -14.731 -0.524 -12.845 1.00 92.62 173 TYR A O 1
ATOM 1371 N N . LYS A 1 174 ? -16.194 0.137 -11.272 1.00 92.69 174 LYS A N 1
ATOM 1372 C CA . LYS A 1 174 ? -16.716 1.264 -12.060 1.00 92.69 174 LYS A CA 1
ATOM 1373 C C . LYS A 1 174 ? -15.620 2.296 -12.320 1.00 92.69 174 LYS A C 1
ATOM 1375 O O . LYS A 1 174 ? -15.527 2.804 -13.431 1.00 92.69 174 LYS A O 1
ATOM 1380 N N . LEU A 1 175 ? -14.780 2.569 -11.320 1.00 92.06 175 LEU A N 1
ATOM 1381 C CA . LEU A 1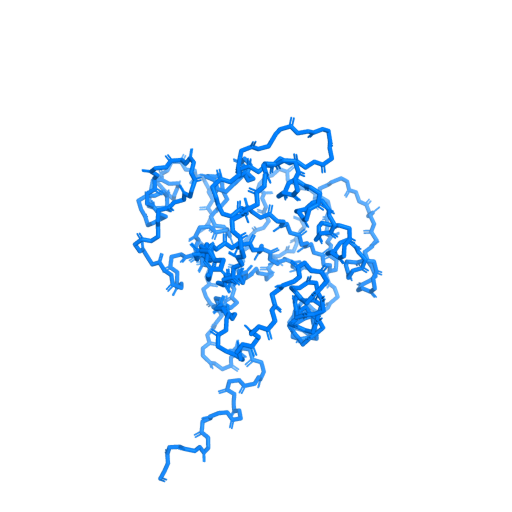 175 ? -13.631 3.463 -11.462 1.00 92.06 175 LEU A CA 1
ATOM 1382 C C . LEU A 1 175 ? -12.639 2.966 -12.511 1.00 92.06 175 LEU A C 1
ATOM 1384 O O . LEU A 1 175 ? -12.281 3.739 -13.395 1.00 92.06 175 LEU A O 1
ATOM 1388 N N . LEU A 1 176 ? -12.244 1.690 -12.453 1.00 93.75 176 LEU A N 1
ATOM 1389 C CA . LEU A 1 176 ? -11.328 1.101 -13.430 1.00 93.75 176 LEU A CA 1
ATOM 1390 C C . LEU A 1 176 ? -11.906 1.187 -14.845 1.00 93.75 176 LEU A C 1
ATOM 1392 O O . LEU A 1 176 ? -11.232 1.647 -15.762 1.00 93.75 176 LEU A O 1
ATOM 1396 N N . LYS A 1 177 ? -13.175 0.800 -15.013 1.00 93.31 177 LYS A N 1
ATOM 1397 C CA . LYS A 1 177 ? -13.865 0.833 -16.308 1.00 93.31 177 LYS A CA 1
ATOM 1398 C C . LYS A 1 177 ? -13.948 2.244 -16.885 1.00 93.31 177 LYS A C 1
ATOM 1400 O O . LYS A 1 177 ? -13.769 2.411 -18.087 1.00 93.31 177 LYS A O 1
ATOM 1405 N N . THR A 1 178 ? -14.229 3.249 -16.057 1.00 92.88 178 THR A N 1
ATOM 1406 C CA . THR A 1 178 ? -14.223 4.650 -16.494 1.00 92.88 178 THR A CA 1
ATOM 1407 C C . THR A 1 178 ? -12.817 5.089 -16.875 1.00 92.88 178 THR A C 1
ATOM 1409 O O . THR A 1 178 ? -12.643 5.615 -17.967 1.00 92.88 178 THR A O 1
ATOM 1412 N N . LEU A 1 179 ? -11.819 4.820 -16.027 1.00 91.69 179 LEU A N 1
ATOM 1413 C CA . LEU A 1 179 ? -10.437 5.229 -16.263 1.00 91.69 179 LEU A CA 1
ATOM 1414 C C . LEU A 1 179 ? -9.931 4.702 -17.609 1.00 91.69 179 LEU A C 1
ATOM 1416 O O . LEU A 1 179 ? -9.567 5.501 -18.461 1.00 91.69 179 LEU A O 1
ATOM 1420 N N . LEU A 1 180 ? -10.045 3.392 -17.853 1.00 91.44 180 LEU A N 1
ATOM 1421 C CA . LEU A 1 180 ? -9.602 2.752 -19.101 1.00 91.44 180 LEU A CA 1
ATOM 1422 C C . LEU A 1 180 ? -10.315 3.262 -20.366 1.00 91.44 180 LEU A C 1
ATOM 1424 O O . LEU A 1 180 ? -9.826 3.037 -21.466 1.00 91.44 180 LEU A O 1
ATOM 1428 N N . ARG A 1 181 ? -11.471 3.924 -20.234 1.00 91.19 181 ARG A N 1
ATOM 1429 C CA . ARG A 1 181 ? -12.175 4.569 -21.356 1.00 91.19 181 ARG A CA 1
ATOM 1430 C C . ARG A 1 181 ? -11.736 6.011 -21.582 1.00 91.19 181 ARG A C 1
ATOM 1432 O O . ARG A 1 181 ? -11.844 6.504 -22.696 1.00 91.19 181 ARG A O 1
ATOM 1439 N N . THR A 1 182 ? -11.325 6.698 -20.520 1.00 88.50 182 THR A N 1
ATOM 1440 C CA . THR A 1 182 ? -11.061 8.145 -20.533 1.00 88.50 182 THR A CA 1
ATOM 1441 C C . THR A 1 182 ? -9.580 8.504 -20.601 1.00 88.50 182 THR A C 1
ATOM 1443 O O . THR A 1 182 ? -9.259 9.641 -20.929 1.00 88.50 182 THR A O 1
ATOM 1446 N N . SER A 1 183 ? -8.675 7.581 -20.271 1.00 82.75 183 SER A N 1
ATOM 1447 C CA . SER A 1 183 ? -7.229 7.810 -20.298 1.00 82.75 183 SER A CA 1
ATOM 1448 C C . SER A 1 183 ? -6.534 6.937 -21.336 1.00 82.75 183 SER A C 1
ATOM 1450 O O . SER A 1 183 ? -6.948 5.816 -21.606 1.00 82.75 183 SER A O 1
ATOM 1452 N N . SER A 1 184 ? -5.403 7.418 -21.851 1.00 78.75 184 SER A N 1
ATOM 1453 C CA . SER A 1 184 ? -4.485 6.673 -22.726 1.00 78.75 184 SER A CA 1
ATOM 1454 C C . SER A 1 184 ? -3.649 5.614 -21.985 1.00 78.75 184 SER A C 1
ATOM 1456 O O . SER A 1 184 ? -2.623 5.160 -22.481 1.00 78.75 184 SER A O 1
ATOM 1458 N N . THR A 1 185 ? -4.048 5.234 -20.770 1.00 78.44 185 THR A N 1
ATOM 1459 C CA . THR A 1 185 ? -3.319 4.268 -19.943 1.00 78.44 185 THR A CA 1
ATOM 1460 C C . THR A 1 185 ? -3.611 2.848 -20.399 1.00 78.44 185 THR A C 1
ATOM 1462 O O . THR A 1 185 ? -4.777 2.445 -20.429 1.00 78.44 185 THR A O 1
ATOM 1465 N N . SER A 1 186 ? -2.568 2.058 -20.633 1.00 84.56 186 SER A N 1
ATOM 1466 C CA . SER A 1 186 ? -2.714 0.626 -20.871 1.00 84.56 186 SER A CA 1
ATOM 1467 C C . SER A 1 186 ? -3.403 -0.079 -19.693 1.00 84.56 186 SER A C 1
ATOM 1469 O O . SER A 1 186 ? -3.177 0.279 -18.525 1.00 84.56 186 SER A O 1
ATOM 1471 N N . PRO A 1 187 ? -4.238 -1.097 -19.963 1.00 87.81 187 PRO A N 1
ATOM 1472 C CA . PRO A 1 187 ? -4.813 -1.913 -18.909 1.00 87.81 187 PRO A CA 1
ATOM 1473 C C . PRO A 1 187 ? -3.715 -2.725 -18.203 1.00 87.81 187 PRO A C 1
ATOM 1475 O O . PRO A 1 187 ? -2.826 -3.261 -18.871 1.00 87.81 187 PRO A O 1
ATOM 1478 N N . PRO A 1 188 ? -3.768 -2.843 -16.864 1.00 90.56 188 PRO A N 1
ATOM 1479 C CA . PRO A 1 188 ? -2.835 -3.673 -16.116 1.00 90.56 188 PRO A CA 1
ATOM 1480 C C . PRO A 1 188 ? -3.034 -5.143 -16.500 1.00 90.56 188 PRO A C 1
ATOM 1482 O O . PRO A 1 188 ? -4.167 -5.623 -16.582 1.00 90.56 188 PRO A O 1
ATOM 1485 N N . LYS A 1 189 ? -1.935 -5.863 -16.732 1.00 91.50 189 LYS A N 1
ATOM 1486 C CA . LYS A 1 189 ? -1.950 -7.257 -17.196 1.00 91.50 189 LYS A CA 1
ATOM 1487 C C . LYS A 1 189 ? -1.570 -8.184 -16.040 1.00 91.50 189 LYS A C 1
ATOM 1489 O O . LYS A 1 189 ? -0.463 -8.035 -15.525 1.00 91.50 189 LYS A O 1
ATOM 1494 N N . PRO A 1 190 ? -2.441 -9.107 -15.598 1.00 88.25 190 PRO A N 1
ATOM 1495 C CA . PRO A 1 190 ? -2.086 -10.032 -14.530 1.00 88.25 190 PRO A CA 1
ATOM 1496 C C . PRO A 1 190 ? -0.934 -10.931 -14.982 1.00 88.25 190 PRO A C 1
ATOM 1498 O O . PRO A 1 190 ? -0.889 -11.378 -16.130 1.00 88.25 190 PRO A O 1
ATOM 1501 N N . LEU A 1 191 ? -0.002 -11.197 -14.076 1.00 84.62 191 LEU A N 1
ATOM 1502 C CA . LEU A 1 191 ? 1.061 -12.165 -14.296 1.00 84.62 191 LEU A CA 1
ATOM 1503 C C . LEU A 1 191 ? 0.437 -13.576 -14.325 1.00 84.62 191 LEU A C 1
ATOM 1505 O O . LEU A 1 191 ? -0.321 -13.930 -13.422 1.00 84.62 191 LEU A O 1
ATOM 1509 N N . HIS A 1 192 ? 0.693 -14.359 -15.381 1.00 65.25 192 HIS A N 1
ATOM 1510 C CA . HIS A 1 192 ? 0.081 -15.684 -15.575 1.00 65.25 192 HIS A CA 1
ATOM 1511 C C . HIS A 1 192 ? 0.369 -16.656 -14.409 1.00 65.25 192 HIS A C 1
ATOM 1513 O O . HIS A 1 192 ? 1.372 -16.538 -13.709 1.00 65.25 192 HIS A O 1
ATOM 1519 N N . ASN A 1 193 ? -0.507 -17.659 -14.242 1.00 53.72 193 ASN A N 1
ATOM 1520 C CA . ASN A 1 193 ? -0.571 -18.607 -13.112 1.00 53.72 193 ASN A CA 1
ATOM 1521 C C . ASN A 1 193 ? 0.725 -19.364 -12.749 1.00 53.72 193 ASN A C 1
ATOM 1523 O O . ASN A 1 193 ? 0.791 -19.915 -11.652 1.00 53.72 193 ASN A O 1
ATOM 1527 N N . SER A 1 194 ? 1.740 -19.396 -13.615 1.00 45.34 194 SER A N 1
ATOM 1528 C CA . SER A 1 194 ? 3.076 -19.940 -13.319 1.00 45.34 194 SER A CA 1
ATOM 1529 C C . SER A 1 194 ? 3.941 -19.011 -12.452 1.00 45.34 194 SER A C 1
ATOM 1531 O O . SER A 1 194 ? 5.018 -19.404 -12.018 1.00 45.34 194 SER A O 1
ATOM 1533 N N . CYS A 1 195 ? 3.471 -17.789 -12.186 1.00 48.31 195 CYS A N 1
ATOM 1534 C CA . CYS A 1 195 ? 4.136 -16.768 -11.378 1.00 48.31 195 CYS A CA 1
ATOM 1535 C C . CYS A 1 195 ? 3.156 -16.134 -10.374 1.00 48.31 195 CYS A C 1
ATOM 1537 O O . CYS A 1 195 ? 3.090 -14.911 -10.232 1.00 48.31 195 CYS A O 1
ATOM 1539 N N . LYS A 1 196 ? 2.350 -16.948 -9.680 1.00 59.00 196 LYS A N 1
ATOM 1540 C CA . LYS A 1 196 ? 1.704 -16.460 -8.450 1.00 59.00 196 LYS A CA 1
ATOM 1541 C C . LYS A 1 196 ? 2.781 -16.276 -7.370 1.00 59.00 196 LYS A C 1
ATOM 1543 O O . LYS A 1 196 ? 3.899 -16.765 -7.527 1.00 59.00 196 LYS A O 1
ATOM 1548 N N . TRP A 1 197 ? 2.475 -15.508 -6.319 1.00 66.06 197 TRP A N 1
ATOM 1549 C CA . TRP A 1 197 ? 3.394 -15.295 -5.188 1.00 66.06 197 TRP A CA 1
ATOM 1550 C C . TRP A 1 197 ? 4.095 -16.616 -4.824 1.00 66.06 197 TRP A C 1
ATOM 1552 O O . TRP A 1 197 ? 3.393 -17.627 -4.803 1.00 66.06 197 TRP A O 1
ATOM 1562 N N . PRO A 1 198 ? 5.418 -16.659 -4.581 1.00 53.91 198 PRO A N 1
ATOM 1563 C CA . PRO A 1 198 ? 6.181 -17.915 -4.544 1.00 53.91 198 PRO A CA 1
ATOM 1564 C C . PRO A 1 198 ? 5.606 -19.013 -3.628 1.00 53.91 198 PRO A C 1
ATOM 1566 O O . PRO A 1 198 ? 5.758 -20.197 -3.906 1.00 53.91 198 PRO A O 1
ATOM 1569 N N . GLU A 1 199 ? 4.857 -18.647 -2.588 1.00 50.19 199 GLU A N 1
ATOM 1570 C CA . GLU A 1 199 ? 4.175 -19.572 -1.665 1.00 50.19 199 GLU A CA 1
ATOM 1571 C C . GLU A 1 199 ? 2.946 -20.287 -2.256 1.00 50.19 199 GLU A C 1
ATOM 1573 O O . GLU A 1 199 ? 2.494 -21.311 -1.748 1.00 50.19 199 GLU A O 1
ATOM 1578 N N . SER A 1 200 ? 2.393 -19.784 -3.354 1.00 45.31 200 SER A N 1
ATOM 1579 C CA . SER A 1 200 ? 1.224 -20.363 -4.024 1.00 45.31 200 SER A CA 1
ATOM 1580 C C . SER A 1 200 ? 1.503 -21.698 -4.726 1.00 45.31 200 SER A C 1
ATOM 1582 O O . SER A 1 200 ? 0.562 -22.368 -5.154 1.00 45.31 200 SER A O 1
ATOM 1584 N N . VAL A 1 201 ? 2.779 -22.086 -4.828 1.00 39.16 201 VAL A N 1
ATOM 1585 C CA . VAL A 1 201 ? 3.214 -23.406 -5.301 1.00 39.16 201 VAL A CA 1
ATOM 1586 C C . VAL A 1 201 ? 3.213 -24.426 -4.151 1.00 39.16 201 VAL A C 1
ATOM 1588 O O . VAL A 1 201 ? 2.896 -25.586 -4.379 1.00 39.16 201 VAL A O 1
ATOM 1591 N N . LEU A 1 202 ? 3.461 -24.002 -2.903 1.00 34.47 202 LEU A N 1
ATOM 1592 C CA . LEU A 1 202 ? 3.545 -24.896 -1.734 1.00 34.47 202 LEU A CA 1
ATOM 1593 C C . LEU A 1 202 ? 2.179 -25.257 -1.129 1.00 34.47 202 LEU A C 1
ATOM 1595 O O . LEU A 1 202 ? 2.023 -26.328 -0.546 1.00 34.47 202 LEU A O 1
ATOM 1599 N N . LEU A 1 203 ? 1.163 -24.409 -1.309 1.00 33.12 203 LEU A N 1
ATOM 1600 C CA . LEU A 1 203 ? -0.207 -24.693 -0.854 1.00 33.12 203 LEU A CA 1
ATOM 1601 C C . LEU A 1 203 ? -1.004 -25.600 -1.807 1.00 33.12 203 LEU A C 1
ATOM 1603 O O . LEU A 1 203 ? -2.123 -25.985 -1.481 1.00 33.12 203 LEU A O 1
ATOM 1607 N N . CYS A 1 204 ? -0.449 -25.972 -2.967 1.00 30.14 204 CYS A N 1
ATOM 1608 C CA . CYS A 1 204 ? -1.133 -26.853 -3.917 1.00 30.14 204 CYS A CA 1
ATOM 1609 C C . CYS A 1 204 ? -0.948 -28.354 -3.612 1.00 30.14 204 CYS A C 1
ATOM 1611 O O . CYS A 1 204 ? -1.518 -29.186 -4.310 1.00 30.14 204 CYS A O 1
ATOM 1613 N N . THR A 1 205 ? -0.191 -28.705 -2.566 1.00 32.47 205 THR A N 1
ATOM 1614 C CA . THR A 1 205 ? 0.129 -30.097 -2.186 1.00 32.47 205 THR A CA 1
ATOM 1615 C C . THR A 1 205 ? -0.734 -30.679 -1.058 1.00 32.47 205 THR A C 1
ATOM 1617 O O . THR A 1 205 ? -0.503 -31.811 -0.658 1.00 32.47 205 THR A O 1
ATOM 1620 N N . PHE A 1 206 ? -1.745 -29.954 -0.562 1.00 34.59 206 PHE A N 1
ATOM 1621 C CA . PHE A 1 206 ? -2.667 -30.446 0.483 1.00 34.59 206 PHE A CA 1
ATOM 1622 C C . PHE A 1 206 ? -4.136 -30.537 0.035 1.00 34.59 206 PHE A C 1
ATOM 1624 O O . PHE A 1 206 ? -5.052 -30.549 0.852 1.00 34.59 206 PHE A O 1
ATOM 1631 N N . CYS A 1 207 ? -4.375 -30.626 -1.272 1.00 34.38 207 CYS A N 1
ATOM 1632 C CA . CYS A 1 207 ? -5.652 -31.086 -1.820 1.00 34.38 207 CYS A CA 1
ATOM 1633 C C . CYS A 1 207 ? -5.376 -32.273 -2.744 1.00 34.38 207 CYS A C 1
ATOM 1635 O O . CYS A 1 207 ? -5.326 -32.127 -3.964 1.00 34.38 207 CYS A O 1
ATOM 1637 N N . GLY A 1 208 ? -5.136 -33.420 -2.118 1.00 33.38 208 GLY A N 1
ATOM 1638 C CA . GLY A 1 208 ? -5.137 -34.756 -2.699 1.00 33.38 208 GLY A CA 1
ATOM 1639 C C . GLY A 1 208 ? -5.767 -35.691 -1.685 1.00 33.38 208 GLY A C 1
ATOM 1640 O O . GLY A 1 208 ? -5.383 -35.567 -0.501 1.00 33.38 208 GLY A O 1
#

pLDDT: mean 83.44, std 15.68, range [30.14, 97.38]